Protein AF-A0AAD6A6L8-F1 (afdb_monomer_lite)

Secondary structure (DSSP, 8-state):
----------GGGTTPPP----------------TTTGGG---PPP-------SPP-------PPPPP--------SS-SS-TT--TT-HHHHHHHHHHHHT-HHHHHHHHHHHHHHHHHHHHHHHS-TTPPSSTT-----------------------SS--EEEEEEE-TTTT--EEEEEE---TT-TTS----------------------

Sequence (214 aa):
MEIVLGYSRLRSEFGRQPLLSDRPASLILDLPPDPSLAPCFLLKNPRDQGLQAARDMSEHQVNTERFESDSCGINHVEGGWPKDVNPQEMEQTIRFRKKVEKDESYVNSLLQLGGVMEHCIRQNNAVDLYQEYFEDEDEVEQNQDPHSAKTINVFRDPNEVKRSVSSLSWQPDGGQKLAAAYCCLTYQRTRDLDLEPQRTRSVPEGIVSPRLSG

Structure (mmCIF, N/CA/C/O backbone):
data_AF-A0AAD6A6L8-F1
#
_entry.id   AF-A0AAD6A6L8-F1
#
loop_
_atom_site.group_PDB
_atom_site.id
_atom_site.type_symbol
_atom_site.label_atom_id
_atom_site.label_alt_id
_atom_site.label_comp_id
_atom_site.label_asym_id
_atom_site.label_entity_id
_atom_site.label_seq_id
_atom_site.pdbx_PDB_ins_code
_atom_site.Cartn_x
_atom_site.Cartn_y
_atom_site.Cartn_z
_atom_site.occupancy
_atom_site.B_iso_or_equiv
_atom_site.auth_seq_id
_atom_site.auth_comp_id
_atom_site.auth_asym_id
_atom_site.auth_atom_id
_atom_site.pdbx_PDB_model_num
ATOM 1 N N . MET A 1 1 ? -89.102 2.894 25.519 1.00 42.53 1 MET A N 1
ATOM 2 C CA . MET A 1 1 ? -87.886 2.120 25.834 1.00 42.53 1 MET A CA 1
ATOM 3 C C . MET A 1 1 ? -87.253 1.743 24.512 1.00 42.53 1 MET A C 1
ATOM 5 O O . MET A 1 1 ? -87.882 1.013 23.757 1.00 42.53 1 MET A O 1
ATOM 9 N N . GLU A 1 2 ? -86.098 2.316 24.185 1.00 41.12 2 GLU A N 1
ATOM 10 C CA . GLU A 1 2 ? -85.365 1.959 22.966 1.00 41.12 2 GLU A CA 1
ATOM 11 C C . GLU A 1 2 ? -84.614 0.651 23.208 1.00 41.12 2 GLU A C 1
ATOM 13 O O . GLU A 1 2 ? -83.789 0.552 24.116 1.00 41.12 2 GLU A O 1
ATOM 18 N N . ILE A 1 3 ? -84.942 -0.380 22.430 1.00 51.81 3 ILE A N 1
ATOM 19 C CA . ILE A 1 3 ? -84.238 -1.660 22.481 1.00 51.81 3 ILE A CA 1
ATOM 20 C C . ILE A 1 3 ? -82.950 -1.486 21.677 1.00 51.81 3 ILE A C 1
ATOM 22 O O . ILE A 1 3 ? -82.951 -1.584 20.452 1.00 51.81 3 ILE A O 1
ATOM 26 N N . VAL A 1 4 ? -81.848 -1.200 22.367 1.00 48.56 4 VAL A N 1
ATOM 27 C CA . VAL A 1 4 ? -80.515 -1.165 21.758 1.00 48.56 4 VAL A CA 1
ATOM 28 C C . VAL A 1 4 ? -79.977 -2.594 21.710 1.00 48.56 4 VAL A C 1
ATOM 30 O O . VAL A 1 4 ? -79.504 -3.134 22.709 1.00 48.56 4 VAL A O 1
ATOM 33 N N . LEU A 1 5 ? -80.067 -3.230 20.542 1.00 56.00 5 LEU A N 1
ATOM 34 C CA . LEU A 1 5 ? -79.406 -4.508 20.275 1.00 56.00 5 LEU A CA 1
ATOM 35 C C . LEU A 1 5 ? -77.909 -4.256 20.060 1.00 56.00 5 LEU A C 1
ATOM 37 O O . LEU A 1 5 ? -77.469 -3.901 18.968 1.00 56.00 5 LEU A O 1
ATOM 41 N N . GLY A 1 6 ? -77.119 -4.425 21.119 1.00 57.28 6 GLY A N 1
ATOM 42 C CA . GLY A 1 6 ? -75.662 -4.401 21.038 1.00 57.28 6 GLY A CA 1
ATOM 43 C C . GLY A 1 6 ? -75.137 -5.676 20.382 1.00 57.28 6 GLY A C 1
ATOM 44 O O . GLY A 1 6 ? -75.158 -6.743 20.992 1.00 57.28 6 GLY A O 1
ATOM 45 N N . TYR A 1 7 ? -74.653 -5.575 19.145 1.00 67.75 7 TYR A N 1
ATOM 46 C CA . TYR A 1 7 ? -73.969 -6.678 18.477 1.00 67.75 7 TYR A CA 1
ATOM 47 C C . TYR A 1 7 ? -72.508 -6.740 18.937 1.00 67.75 7 TYR A C 1
ATOM 49 O O . TYR A 1 7 ? -71.694 -5.896 18.561 1.00 67.75 7 TYR A O 1
ATOM 57 N N . SER A 1 8 ? -72.167 -7.740 19.749 1.00 70.00 8 SER A N 1
ATOM 58 C CA . SER A 1 8 ? -70.788 -8.033 20.138 1.00 70.00 8 SER A CA 1
ATOM 59 C C . SER A 1 8 ? -70.307 -9.318 19.459 1.00 70.00 8 SER A C 1
ATOM 61 O O . SER A 1 8 ? -70.962 -10.358 19.492 1.00 70.00 8 SER A O 1
ATOM 63 N N . ARG A 1 9 ? -69.140 -9.244 18.813 1.00 73.06 9 ARG A N 1
ATOM 64 C CA . ARG A 1 9 ? -68.388 -10.402 18.308 1.00 73.06 9 ARG A CA 1
ATOM 65 C C . ARG A 1 9 ? -66.925 -10.277 18.703 1.00 73.06 9 ARG A C 1
ATOM 67 O O . ARG A 1 9 ? -66.409 -9.172 18.870 1.00 73.06 9 ARG A O 1
ATOM 74 N N . LEU A 1 10 ? -66.248 -11.414 18.834 1.00 79.38 10 LEU A N 1
ATOM 75 C CA . LEU A 1 10 ? -64.810 -11.458 19.091 1.00 79.38 10 LEU A CA 1
ATOM 76 C C . LEU A 1 10 ? -64.038 -10.873 17.901 1.00 79.38 10 LEU A C 1
ATOM 78 O O . LEU A 1 10 ? -64.348 -11.155 16.746 1.00 79.38 10 LEU A O 1
ATOM 82 N N . ARG A 1 11 ? -62.986 -10.088 18.175 1.00 73.88 11 ARG A N 1
ATOM 83 C CA . ARG A 1 11 ? -62.157 -9.441 17.137 1.00 73.88 11 ARG A CA 1
ATOM 84 C C . ARG A 1 11 ? -61.539 -10.442 16.149 1.00 73.88 11 ARG A C 1
ATOM 86 O O . ARG A 1 11 ? -61.331 -10.095 14.995 1.00 73.88 11 ARG A O 1
ATOM 93 N N . SER A 1 12 ? -61.309 -11.684 16.578 1.00 77.56 12 SER A N 1
ATOM 94 C CA . SER A 1 12 ? -60.821 -12.802 15.752 1.00 77.56 12 SER A CA 1
ATOM 95 C C . SER A 1 12 ? -61.855 -13.369 14.762 1.00 77.56 12 SER A C 1
ATOM 97 O O . SER A 1 12 ? -61.526 -14.212 13.924 1.00 77.56 12 SER A O 1
ATOM 99 N N . GLU A 1 13 ? -63.117 -12.953 14.864 1.00 72.06 13 GLU A N 1
ATOM 100 C CA . GLU A 1 13 ? -64.201 -13.348 13.959 1.00 72.06 13 GLU A CA 1
ATOM 101 C C . GLU A 1 13 ? -64.529 -12.268 12.924 1.00 72.06 13 GLU A C 1
ATOM 103 O O . GLU A 1 13 ? -65.223 -12.546 11.944 1.00 72.06 13 GLU A O 1
ATOM 108 N N . PHE A 1 14 ? -64.009 -11.052 13.107 1.00 71.75 14 PHE A N 1
ATOM 109 C CA . PHE A 1 14 ? -64.095 -9.990 12.111 1.00 71.75 14 PHE A CA 1
ATOM 110 C C . PHE A 1 14 ? -63.129 -10.263 10.951 1.00 71.75 14 PHE A C 1
ATOM 112 O O . PHE A 1 14 ? -61.996 -10.687 11.156 1.00 71.75 14 PHE A O 1
ATOM 119 N N . GLY A 1 15 ? -63.585 -10.027 9.718 1.00 70.62 15 GLY A N 1
ATOM 120 C CA . GLY A 1 15 ? -62.768 -10.199 8.511 1.00 70.62 15 GLY A CA 1
ATOM 121 C C . GLY A 1 15 ? -62.606 -11.643 8.023 1.00 70.62 15 GLY A C 1
ATOM 122 O O . GLY A 1 15 ? -61.858 -11.872 7.077 1.00 70.62 15 GLY A O 1
ATOM 123 N N . ARG A 1 16 ? -63.307 -12.625 8.616 1.00 74.06 16 ARG A N 1
ATOM 124 C CA . ARG A 1 16 ? -63.356 -13.986 8.057 1.00 74.06 16 ARG A CA 1
ATOM 125 C C . ARG A 1 16 ? -64.023 -13.959 6.682 1.00 74.06 16 ARG A C 1
ATOM 127 O O . ARG A 1 16 ? -65.076 -13.343 6.521 1.00 74.06 16 ARG A O 1
ATOM 134 N N . GLN A 1 17 ? -63.419 -14.642 5.711 1.00 74.75 17 GLN A N 1
ATOM 135 C CA . GLN A 1 17 ? -63.953 -14.735 4.355 1.00 74.75 17 GLN A CA 1
ATOM 136 C C . GLN A 1 17 ? -65.364 -15.353 4.399 1.00 74.75 17 GLN A C 1
ATOM 138 O O . GLN A 1 17 ? -65.516 -16.461 4.924 1.00 74.75 17 GLN A O 1
ATOM 143 N N . PRO A 1 18 ? -66.408 -14.668 3.893 1.00 69.19 18 PRO A N 1
ATOM 144 C CA . PRO A 1 18 ? -67.735 -15.256 3.827 1.00 69.19 18 PRO A CA 1
ATOM 145 C C . PRO A 1 18 ? -67.701 -16.421 2.835 1.00 69.19 18 PRO A C 1
ATOM 147 O O . PRO A 1 18 ? -67.370 -16.249 1.663 1.00 69.19 18 PRO A O 1
ATOM 150 N N . LEU A 1 19 ? -68.029 -17.622 3.310 1.00 69.25 19 LEU A N 1
ATOM 151 C CA . LEU A 1 19 ? -68.153 -18.816 2.473 1.00 69.25 19 LEU A CA 1
ATOM 152 C C . LEU A 1 19 ? -69.511 -18.792 1.768 1.00 69.25 19 LEU A C 1
ATOM 154 O O . LEU A 1 19 ? -70.445 -19.505 2.138 1.00 69.25 19 LEU A O 1
ATOM 158 N N . LEU A 1 20 ? -69.628 -17.917 0.772 1.00 72.38 20 LEU A N 1
ATOM 159 C CA . LEU A 1 20 ? -70.768 -17.897 -0.132 1.00 72.38 20 LEU A CA 1
ATOM 160 C C . LEU A 1 20 ? -70.600 -19.068 -1.104 1.00 72.38 20 LEU A C 1
ATOM 162 O O . LEU A 1 20 ? -69.624 -19.145 -1.842 1.00 72.38 20 LEU A O 1
ATOM 166 N N . SER A 1 21 ? -71.534 -20.008 -1.050 1.00 76.88 21 SER A N 1
ATOM 167 C CA . SER A 1 21 ? -71.650 -21.105 -2.011 1.00 76.88 21 SER A CA 1
ATOM 168 C C . SER A 1 21 ? -73.034 -21.012 -2.626 1.00 76.88 21 SER A C 1
ATOM 170 O O . SER A 1 21 ? -73.986 -20.697 -1.906 1.00 76.88 21 SER A O 1
ATOM 172 N N . ASP A 1 22 ? -73.149 -21.277 -3.925 1.00 75.44 22 ASP A N 1
ATOM 173 C CA . ASP A 1 22 ? -74.457 -21.402 -4.559 1.00 75.44 22 ASP A CA 1
ATOM 174 C C . ASP A 1 22 ? -75.183 -22.580 -3.916 1.00 75.44 22 ASP A C 1
ATOM 176 O O . ASP A 1 22 ? -74.804 -23.745 -4.064 1.00 75.44 22 ASP A O 1
ATOM 180 N N . ARG A 1 23 ? -76.206 -22.256 -3.129 1.00 72.12 23 ARG A N 1
ATOM 181 C CA . ARG A 1 23 ? -77.101 -23.228 -2.517 1.00 72.12 23 ARG A CA 1
ATOM 182 C C . ARG A 1 23 ? -78.468 -23.086 -3.173 1.00 72.12 23 ARG A C 1
ATOM 184 O O . ARG A 1 23 ? -78.910 -21.957 -3.390 1.00 72.12 23 ARG A O 1
ATOM 191 N N . PRO A 1 24 ? -79.149 -24.200 -3.482 1.00 80.06 24 PRO A N 1
ATOM 192 C CA . PRO A 1 24 ? -80.522 -24.134 -3.960 1.00 80.06 24 PRO A CA 1
ATOM 193 C C . PRO A 1 24 ? -81.385 -23.409 -2.922 1.00 80.06 24 PRO A C 1
ATOM 195 O O . PRO A 1 24 ? -81.119 -23.505 -1.721 1.00 80.06 24 PRO A O 1
ATOM 198 N N . ALA A 1 25 ? -82.399 -22.673 -3.385 1.00 80.06 25 ALA A N 1
ATOM 199 C CA . ALA A 1 25 ? -83.274 -21.895 -2.516 1.00 80.06 25 ALA A CA 1
ATOM 200 C C . ALA A 1 25 ? -83.850 -22.788 -1.406 1.00 80.06 25 ALA A C 1
ATOM 202 O O . ALA A 1 25 ? -84.638 -23.695 -1.672 1.00 80.06 25 ALA A O 1
ATOM 203 N N . SER A 1 26 ? -83.435 -22.548 -0.161 1.00 75.44 26 SER A N 1
ATOM 204 C CA . SER A 1 26 ? -83.987 -23.237 1.000 1.00 75.44 26 SER A CA 1
ATOM 205 C C . SER A 1 26 ? -85.069 -22.364 1.612 1.00 75.44 26 SER A C 1
ATOM 207 O O . SER A 1 26 ? -84.794 -21.223 1.988 1.00 75.44 26 SER A O 1
ATOM 209 N N . LEU A 1 27 ? -86.278 -22.899 1.751 1.00 79.38 27 LEU A N 1
ATOM 210 C CA . LEU A 1 27 ? -87.328 -22.263 2.536 1.00 79.38 27 LEU A CA 1
ATOM 211 C C . LEU A 1 27 ? -86.913 -22.324 4.011 1.00 79.38 27 LEU A C 1
ATOM 213 O O . LEU A 1 27 ? -87.051 -23.355 4.660 1.00 79.38 27 LEU A O 1
ATOM 217 N N . ILE A 1 28 ? -86.313 -21.242 4.511 1.00 81.69 28 ILE A N 1
ATOM 218 C CA . ILE A 1 28 ? -85.821 -21.171 5.897 1.00 81.69 28 ILE A CA 1
ATOM 219 C C . ILE A 1 28 ? -87.001 -21.117 6.871 1.00 81.69 28 ILE A C 1
ATOM 221 O O . ILE A 1 28 ? -86.911 -21.614 7.991 1.00 81.69 28 ILE A O 1
ATOM 225 N N . LEU A 1 29 ? -88.107 -20.514 6.441 1.00 79.38 29 LEU A N 1
ATOM 226 C CA . LEU A 1 29 ? -89.289 -20.339 7.256 1.00 79.38 29 LEU A CA 1
ATOM 227 C C . LEU A 1 29 ? -90.519 -20.238 6.356 1.00 79.38 29 LEU A C 1
ATOM 229 O O . LEU A 1 29 ? -90.544 -19.416 5.442 1.00 79.38 29 LEU A O 1
ATOM 233 N N . ASP A 1 30 ? -91.523 -21.054 6.651 1.00 77.31 30 ASP A N 1
ATOM 234 C CA . ASP A 1 30 ? -92.871 -20.907 6.116 1.00 77.31 30 ASP A CA 1
ATOM 235 C C . ASP A 1 30 ? -93.797 -20.560 7.279 1.00 77.31 30 ASP A C 1
ATOM 237 O O . ASP A 1 30 ? -93.927 -21.336 8.229 1.00 77.31 30 ASP A O 1
ATOM 241 N N . LEU A 1 31 ? -94.369 -19.359 7.251 1.00 82.00 31 LEU A N 1
ATOM 242 C CA . LEU A 1 31 ? -95.300 -18.896 8.274 1.00 82.00 31 LEU A CA 1
ATOM 243 C C . LEU A 1 31 ? -96.704 -18.907 7.679 1.00 82.00 31 LEU A C 1
ATOM 245 O O . LEU A 1 31 ? -97.057 -17.968 6.957 1.00 82.00 31 LEU A O 1
ATOM 249 N N . PRO A 1 32 ? -97.525 -19.928 7.980 1.00 82.44 32 PRO A N 1
ATOM 250 C CA . PRO A 1 32 ? -98.921 -19.883 7.596 1.00 82.44 32 PRO A CA 1
ATOM 251 C C . PRO A 1 32 ? -99.610 -18.718 8.326 1.00 82.44 32 PRO A C 1
ATOM 253 O O . PRO A 1 32 ? -99.269 -18.419 9.476 1.00 82.44 32 PRO A O 1
ATOM 256 N N . PRO A 1 33 ? -100.572 -18.040 7.680 1.00 80.75 33 PRO A N 1
ATOM 257 C CA . PRO A 1 33 ? -101.278 -16.931 8.301 1.00 80.75 33 PRO A CA 1
ATOM 258 C C . PRO A 1 33 ? -102.040 -17.420 9.534 1.00 80.75 33 PRO A C 1
ATOM 260 O O . PRO A 1 33 ? -102.789 -18.393 9.469 1.00 80.75 33 PRO A O 1
ATOM 263 N N . ASP A 1 34 ? -101.854 -16.728 10.656 1.00 82.81 34 ASP A N 1
ATOM 264 C CA . ASP A 1 34 ? -102.553 -17.037 11.898 1.00 82.81 34 ASP A CA 1
ATOM 265 C C . ASP A 1 34 ? -104.026 -16.590 11.794 1.00 82.81 34 ASP A C 1
ATOM 267 O O . ASP A 1 34 ? -104.299 -15.385 11.692 1.00 82.81 34 ASP A O 1
ATOM 271 N N . PRO A 1 35 ? -105.000 -17.522 11.826 1.00 81.31 35 PRO A N 1
ATOM 272 C CA . PRO A 1 35 ? -106.415 -17.189 11.692 1.00 81.31 35 PRO A CA 1
ATOM 273 C C . PRO A 1 35 ? -106.946 -16.346 12.860 1.00 81.31 35 PRO A C 1
ATOM 275 O O . PRO A 1 35 ? -107.975 -15.687 12.708 1.00 81.31 35 PRO A O 1
ATOM 278 N N . SER A 1 36 ? -106.251 -16.313 14.003 1.00 83.44 36 SER A N 1
ATOM 279 C CA . SER A 1 36 ? -106.631 -15.473 15.145 1.00 83.44 36 SER A CA 1
ATOM 280 C C . SER A 1 36 ? -106.390 -13.976 14.904 1.00 83.44 36 SER A C 1
ATOM 282 O O . SER A 1 36 ? -107.063 -13.141 15.508 1.00 83.44 36 SER A O 1
ATOM 284 N N . LEU A 1 37 ? -105.487 -13.624 13.980 1.00 79.06 37 LEU A N 1
ATOM 285 C CA . LEU A 1 37 ? -105.163 -12.238 13.624 1.00 79.06 37 LEU A CA 1
ATOM 286 C C . LEU A 1 37 ? -106.056 -11.678 12.509 1.00 79.06 37 LEU A C 1
ATOM 288 O O . LEU A 1 37 ? -106.139 -10.460 12.348 1.00 79.06 37 LEU A O 1
ATOM 292 N N . ALA A 1 38 ? -106.760 -12.542 11.773 1.00 78.81 38 ALA A N 1
ATOM 293 C CA . ALA A 1 38 ? -107.700 -12.145 10.727 1.00 78.81 38 ALA A CA 1
ATOM 294 C C . ALA A 1 38 ? -108.784 -11.144 11.196 1.00 78.81 38 ALA A C 1
ATOM 296 O O . ALA A 1 38 ? -108.978 -10.141 10.507 1.00 78.81 38 ALA A O 1
ATOM 297 N N . PRO A 1 39 ? -109.457 -11.313 12.356 1.00 78.00 39 PRO A N 1
ATOM 298 C CA . PRO A 1 39 ? -110.430 -10.326 12.842 1.00 78.00 39 PRO A CA 1
ATOM 299 C C . PRO A 1 39 ? -109.800 -8.994 13.284 1.00 78.00 39 PRO A C 1
ATOM 301 O O . PRO A 1 39 ? -110.500 -7.988 13.365 1.00 78.00 39 PRO A O 1
ATOM 304 N N . CYS A 1 40 ? -108.490 -8.962 13.546 1.00 76.69 40 CYS A N 1
ATOM 305 C CA . CYS A 1 40 ? -107.749 -7.749 13.904 1.00 76.69 40 CYS A CA 1
ATOM 306 C C . CYS A 1 40 ? -107.243 -6.972 12.676 1.00 76.69 40 CYS A C 1
ATOM 308 O O . CYS A 1 40 ? -106.610 -5.922 12.826 1.00 76.69 40 CYS A O 1
ATOM 310 N N . PHE A 1 41 ? -107.497 -7.468 11.461 1.00 78.69 41 PHE A N 1
ATOM 311 C CA . PHE A 1 41 ? -107.133 -6.772 10.238 1.00 78.69 41 PHE A CA 1
ATOM 312 C C . PHE A 1 41 ? -108.020 -5.537 10.040 1.00 78.69 41 PHE A C 1
ATOM 314 O O . PHE A 1 41 ? -109.206 -5.630 9.729 1.00 78.69 41 PHE A O 1
ATOM 321 N N . LEU A 1 42 ? -107.424 -4.356 10.192 1.00 75.62 42 LEU A N 1
ATOM 322 C CA . LEU A 1 42 ? -108.050 -3.084 9.850 1.00 75.62 42 LEU A CA 1
ATOM 323 C C . LEU A 1 42 ? -107.477 -2.592 8.525 1.00 75.62 42 LEU A C 1
ATOM 325 O O . LEU A 1 42 ? -106.292 -2.257 8.443 1.00 75.62 42 LEU A O 1
ATOM 329 N N . LEU A 1 43 ? -108.326 -2.511 7.499 1.00 74.69 43 LEU A N 1
ATOM 330 C CA . LEU A 1 43 ? -107.969 -1.906 6.220 1.00 74.69 43 LEU A CA 1
ATOM 331 C C . LEU A 1 43 ? -107.688 -0.414 6.443 1.00 74.69 43 LEU A C 1
ATOM 333 O O . LEU A 1 43 ? -108.603 0.403 6.566 1.00 74.69 43 LEU A O 1
ATOM 337 N N . LYS A 1 44 ? -106.407 -0.054 6.535 1.00 70.50 44 LYS A N 1
ATOM 338 C CA . LYS A 1 44 ? -105.989 1.345 6.609 1.00 70.50 44 LYS A CA 1
ATOM 339 C C . LYS A 1 44 ? -106.121 1.971 5.225 1.00 70.50 44 LYS A C 1
ATOM 341 O O . LYS A 1 44 ? -105.563 1.466 4.256 1.00 70.50 44 LYS A O 1
ATOM 346 N N . ASN A 1 45 ? -106.849 3.083 5.157 1.00 71.12 45 ASN A N 1
ATOM 347 C CA . ASN A 1 45 ? -106.932 3.914 3.960 1.00 71.12 45 ASN A CA 1
ATOM 348 C C . ASN A 1 45 ? -105.511 4.375 3.575 1.00 71.12 45 ASN A C 1
ATOM 350 O O . ASN A 1 45 ? -104.791 4.834 4.472 1.00 71.12 45 ASN A O 1
ATOM 354 N N . PRO A 1 46 ? -105.085 4.247 2.305 1.00 72.75 46 PRO A N 1
ATOM 355 C CA . PRO A 1 46 ? -103.735 4.609 1.893 1.00 72.75 46 PRO A CA 1
ATOM 356 C C . PRO A 1 46 ? -103.449 6.068 2.257 1.00 72.75 46 PRO A C 1
ATOM 358 O O . PRO A 1 46 ? -104.236 6.969 1.966 1.00 72.75 46 PRO A O 1
ATOM 361 N N . ARG A 1 47 ? -102.329 6.285 2.946 1.00 67.44 47 ARG A N 1
ATOM 362 C CA . ARG A 1 47 ? -101.754 7.608 3.179 1.00 67.44 47 ARG A CA 1
ATOM 363 C C . ARG A 1 47 ? -100.355 7.616 2.603 1.00 67.44 47 ARG A C 1
ATOM 365 O O . ARG A 1 47 ? -99.595 6.678 2.836 1.00 67.44 47 ARG A O 1
ATOM 372 N N . ASP A 1 48 ? -100.035 8.690 1.901 1.00 72.94 48 ASP A N 1
ATOM 373 C CA . ASP A 1 48 ? -98.697 8.919 1.381 1.00 72.94 48 ASP A CA 1
ATOM 374 C C . ASP A 1 48 ? -97.700 9.009 2.540 1.00 72.94 48 ASP A C 1
ATOM 376 O O . ASP A 1 48 ? -97.904 9.743 3.512 1.00 72.94 48 ASP A O 1
ATOM 380 N N . GLN A 1 49 ? -96.622 8.234 2.444 1.00 70.75 49 GLN A N 1
ATOM 381 C CA . GLN A 1 49 ? -95.536 8.216 3.414 1.00 70.75 49 GLN A CA 1
ATOM 382 C C . GLN A 1 49 ? -94.246 8.568 2.671 1.00 70.75 49 GLN A C 1
ATOM 384 O O . GLN A 1 49 ? -93.865 7.891 1.719 1.00 70.75 49 GLN A O 1
ATOM 389 N N . GLY A 1 50 ? -93.594 9.662 3.069 1.00 73.19 50 GLY A N 1
ATOM 390 C CA . GLY A 1 50 ? -92.334 10.081 2.461 1.00 73.19 50 GLY A CA 1
ATOM 391 C C . GLY A 1 50 ? -91.217 9.094 2.800 1.00 73.19 50 GLY A C 1
ATOM 392 O O . GLY A 1 50 ? -90.948 8.852 3.974 1.00 73.19 50 GLY A O 1
ATOM 393 N N . LEU A 1 51 ? -90.572 8.532 1.779 1.00 72.50 51 LEU A N 1
ATOM 394 C CA . LEU A 1 51 ? -89.394 7.674 1.909 1.00 72.50 51 LEU A CA 1
ATOM 395 C C . LEU A 1 51 ? -88.145 8.512 1.616 1.00 72.50 51 LEU A C 1
ATOM 397 O O . LEU A 1 51 ? -88.017 9.081 0.533 1.00 72.50 51 LEU A O 1
ATOM 401 N N . GLN A 1 52 ? -87.216 8.594 2.568 1.00 74.56 52 GLN A N 1
ATOM 402 C CA . GLN A 1 52 ? -85.916 9.216 2.325 1.00 74.56 52 GLN A CA 1
ATOM 403 C C . GLN A 1 52 ? -85.013 8.210 1.601 1.00 74.56 52 GLN A C 1
ATOM 405 O O . GLN A 1 52 ? -84.495 7.280 2.207 1.00 74.56 52 GLN A O 1
ATOM 410 N N . ALA A 1 53 ? -84.849 8.396 0.289 1.00 69.69 53 ALA A N 1
ATOM 411 C CA . ALA A 1 53 ? -84.000 7.571 -0.579 1.00 69.69 53 ALA A CA 1
ATOM 412 C C . ALA A 1 53 ? -82.634 8.230 -0.866 1.00 69.69 53 ALA A C 1
ATOM 414 O O . ALA A 1 53 ? -82.094 8.110 -1.965 1.00 69.69 53 ALA A O 1
ATOM 415 N N . ALA A 1 54 ? -82.088 8.971 0.101 1.00 77.44 54 ALA A N 1
ATOM 416 C CA . ALA A 1 54 ? -80.736 9.518 0.016 1.00 77.44 54 ALA A CA 1
ATOM 417 C C . ALA A 1 54 ? -79.749 8.589 0.738 1.00 77.44 54 ALA A C 1
ATOM 419 O O . ALA A 1 54 ? -80.109 7.945 1.720 1.00 77.44 54 ALA A O 1
ATOM 420 N N . ARG A 1 55 ? -78.505 8.512 0.252 1.00 73.56 55 ARG A N 1
ATOM 421 C CA . ARG A 1 55 ? -77.426 7.824 0.974 1.00 73.56 55 ARG A CA 1
ATOM 422 C C . ARG A 1 55 ? -77.023 8.652 2.188 1.00 73.56 55 ARG A C 1
ATOM 424 O O . ARG A 1 55 ? -76.732 9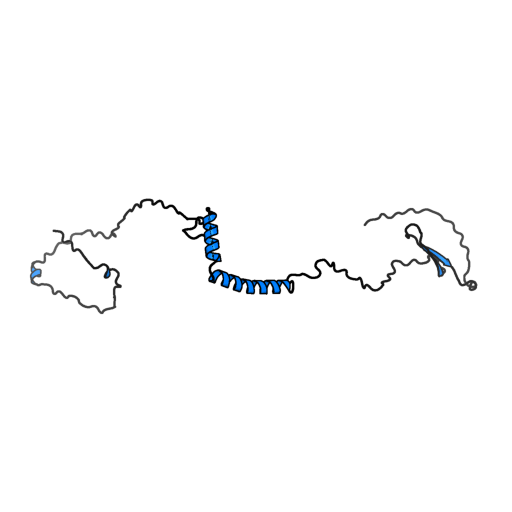.837 2.038 1.00 73.56 55 ARG A O 1
ATOM 431 N N . ASP A 1 56 ? -76.949 8.009 3.346 1.00 76.44 56 ASP A N 1
ATOM 432 C CA . ASP A 1 56 ? -76.401 8.627 4.547 1.00 76.44 56 ASP A CA 1
ATOM 433 C C . ASP A 1 56 ? -74.909 8.912 4.347 1.00 76.44 56 ASP A C 1
ATOM 435 O O . ASP A 1 56 ? -74.129 8.028 3.984 1.00 76.44 56 ASP A O 1
ATOM 439 N N . MET A 1 57 ? -74.521 10.166 4.563 1.00 78.25 57 MET A N 1
ATOM 440 C CA . MET A 1 57 ? -73.137 10.623 4.482 1.00 78.25 57 MET A CA 1
ATOM 441 C C . MET A 1 57 ? -72.652 10.996 5.880 1.00 78.25 57 MET A C 1
ATOM 443 O O . MET A 1 57 ? -73.387 11.596 6.662 1.00 78.25 57 MET A O 1
ATOM 447 N N . SER A 1 58 ? -71.400 10.662 6.182 1.00 76.69 58 SER A N 1
ATOM 448 C CA . SER A 1 58 ? -70.733 11.043 7.426 1.00 76.69 58 SER A CA 1
ATOM 449 C C . SER A 1 58 ? -69.371 11.645 7.099 1.00 76.69 58 SER A C 1
ATOM 451 O O . SER A 1 58 ? -68.594 11.054 6.351 1.00 76.69 58 SER A O 1
ATOM 453 N N . GLU A 1 59 ? -69.089 12.822 7.652 1.00 77.38 59 GLU A N 1
ATOM 454 C CA . GLU A 1 59 ? -67.784 13.484 7.594 1.00 77.38 59 GLU A CA 1
ATOM 455 C C . GLU A 1 59 ? -67.160 13.463 8.990 1.00 77.38 59 GLU A C 1
ATOM 457 O O . GLU A 1 59 ? -67.855 13.653 9.988 1.00 77.38 59 GLU A O 1
ATOM 462 N N . HIS A 1 60 ? -65.848 13.238 9.058 1.00 76.56 60 HIS A N 1
ATOM 463 C CA . HIS A 1 60 ? -65.073 13.365 10.287 1.00 76.56 60 HIS A CA 1
ATOM 464 C C . HIS A 1 60 ? -63.826 14.201 10.009 1.00 76.56 60 HIS A C 1
ATOM 466 O O . HIS A 1 60 ? -63.030 13.861 9.135 1.00 76.56 60 HIS A O 1
ATOM 472 N N . GLN A 1 61 ? -63.645 15.272 10.780 1.00 71.88 61 GLN A N 1
ATOM 473 C CA . GLN A 1 61 ? -62.429 16.079 10.752 1.00 71.88 61 GLN A CA 1
ATOM 474 C C . GLN A 1 61 ? -61.506 15.658 11.890 1.00 71.88 61 GLN A C 1
ATOM 476 O O . GLN A 1 61 ? -61.929 15.536 13.039 1.00 71.88 61 GLN A O 1
ATOM 481 N N . VAL A 1 62 ? -60.236 15.437 11.558 1.00 79.75 62 VAL A N 1
ATOM 482 C CA . VAL A 1 62 ? -59.188 15.066 12.512 1.00 79.75 62 VAL A CA 1
ATOM 483 C C . VAL A 1 62 ? -58.041 16.049 12.356 1.00 79.75 62 VAL A C 1
ATOM 485 O O . VAL A 1 62 ? -57.608 16.325 11.239 1.00 79.75 62 VAL A O 1
ATOM 488 N N . ASN A 1 63 ? -57.552 16.563 13.481 1.00 81.19 63 ASN A N 1
ATOM 489 C CA . ASN A 1 63 ? -56.405 17.456 13.530 1.00 81.19 63 ASN A CA 1
ATOM 490 C C . ASN A 1 63 ? -55.257 16.732 14.241 1.00 81.19 63 ASN A C 1
ATOM 492 O O . ASN A 1 63 ? -55.449 16.219 15.343 1.00 81.19 63 ASN A O 1
ATOM 496 N N . THR A 1 64 ? -54.090 16.647 13.609 1.00 82.94 64 THR A N 1
ATOM 497 C CA . THR A 1 64 ? -52.904 15.999 14.188 1.00 82.94 64 THR A CA 1
ATOM 498 C C . THR A 1 64 ? -51.921 17.043 14.685 1.00 82.94 64 THR A C 1
ATOM 500 O O . THR A 1 64 ? -51.607 17.994 13.969 1.00 82.94 64 THR A O 1
ATOM 503 N N . GLU A 1 65 ? -51.407 16.845 15.894 1.00 83.69 65 GLU A N 1
ATOM 504 C CA . GLU A 1 65 ? -50.375 17.703 16.468 1.00 83.69 65 GLU A CA 1
ATOM 505 C C . GLU A 1 65 ? -49.049 17.549 15.715 1.00 83.69 65 GLU A C 1
ATOM 507 O O . GLU A 1 65 ? -48.707 16.477 15.207 1.00 83.69 65 GLU A O 1
ATOM 512 N N . ARG A 1 66 ? -48.297 18.647 15.619 1.00 81.94 66 ARG A N 1
ATOM 513 C CA . ARG A 1 66 ? -47.007 18.670 14.932 1.00 81.94 66 ARG A CA 1
ATOM 514 C C . ARG A 1 66 ? -45.933 18.107 15.860 1.00 81.94 66 ARG A C 1
ATOM 516 O O . ARG A 1 66 ? -45.701 18.652 16.931 1.00 81.94 66 ARG A O 1
ATOM 523 N N . PHE A 1 67 ? -45.277 17.035 15.426 1.00 86.94 67 PHE A N 1
ATOM 524 C CA . PHE A 1 67 ? -44.154 16.423 16.131 1.00 86.94 67 PHE A CA 1
ATOM 525 C C . PHE A 1 67 ? -42.828 16.965 15.586 1.00 86.94 67 PHE A C 1
ATOM 527 O O . PHE A 1 67 ? -42.618 16.985 14.372 1.00 86.94 67 PHE A O 1
ATOM 534 N N . GLU A 1 68 ? -41.946 17.403 16.480 1.00 86.75 68 GLU A N 1
ATOM 535 C CA . GLU A 1 68 ? -40.581 17.811 16.150 1.00 86.75 68 GLU A CA 1
ATOM 536 C C . GLU A 1 68 ? -39.635 16.642 16.436 1.00 86.75 68 GLU A C 1
ATOM 538 O O . GLU A 1 68 ? -39.606 16.108 17.544 1.00 86.75 68 GLU A O 1
ATOM 543 N N . SER A 1 69 ? -38.887 16.216 15.419 1.00 87.75 69 SER A N 1
ATOM 544 C CA . SER A 1 69 ? -37.888 15.157 15.541 1.00 87.75 69 SER A CA 1
ATOM 545 C C . SER A 1 69 ? -36.539 15.662 15.064 1.00 87.75 69 SER A C 1
ATOM 547 O O . SER A 1 69 ? -36.410 16.045 13.899 1.00 87.75 69 SER A O 1
ATOM 549 N N . ASP A 1 70 ? -35.536 15.575 15.929 1.00 85.06 70 ASP A N 1
ATOM 550 C CA . ASP A 1 70 ? -34.156 15.871 15.571 1.00 85.06 70 ASP A CA 1
ATOM 551 C C . ASP A 1 70 ? -33.405 14.588 15.213 1.00 85.06 70 ASP A C 1
ATOM 553 O O . ASP A 1 70 ? -33.426 13.588 15.935 1.00 85.06 70 ASP A O 1
ATOM 557 N N . SER A 1 71 ? -32.726 14.618 14.067 1.00 82.06 71 SER A N 1
ATOM 558 C CA . SER A 1 71 ? -31.882 13.521 13.603 1.00 82.06 71 SER A CA 1
ATOM 559 C C . SER A 1 71 ? -30.476 13.669 14.181 1.00 82.06 71 SER A C 1
ATOM 561 O O . SER A 1 71 ? -29.627 14.350 13.606 1.00 82.06 71 SER A O 1
ATOM 563 N N . CYS A 1 72 ? -30.211 13.001 15.301 1.00 83.31 72 CYS A N 1
ATOM 564 C CA . CYS A 1 72 ? -28.882 12.951 15.907 1.00 83.31 72 CYS A CA 1
ATOM 565 C C . CYS A 1 72 ? -28.074 11.764 15.358 1.00 83.31 72 CYS A C 1
ATOM 567 O O . CYS A 1 72 ? -28.453 10.609 15.539 1.00 83.31 72 CYS A O 1
ATOM 569 N N . GLY A 1 73 ? -26.933 12.047 14.726 1.00 78.69 73 GLY A N 1
ATOM 570 C CA . GLY A 1 73 ? -25.917 11.052 14.376 1.00 78.69 73 GLY A CA 1
ATOM 571 C C . GLY A 1 73 ? -24.674 11.214 15.252 1.00 78.69 73 GLY A C 1
ATOM 572 O O . GLY A 1 73 ? -24.256 12.336 15.527 1.00 78.69 73 GLY A O 1
ATOM 573 N N . ILE A 1 74 ? -24.070 10.106 15.685 1.00 78.12 74 ILE A N 1
ATOM 574 C CA . ILE A 1 74 ? -22.777 10.110 16.385 1.00 78.12 74 ILE A CA 1
ATOM 575 C C . ILE A 1 74 ? -21.690 9.820 15.351 1.00 78.12 74 ILE A C 1
ATOM 577 O O . ILE A 1 74 ? -21.672 8.745 14.754 1.00 78.12 74 ILE A O 1
ATOM 581 N N . ASN A 1 75 ? -20.783 10.775 15.138 1.00 72.69 75 ASN A N 1
ATOM 582 C CA . ASN A 1 75 ? -19.611 10.572 14.294 1.00 72.69 75 ASN A CA 1
ATOM 583 C C . ASN A 1 75 ? -18.430 10.117 15.163 1.00 72.69 75 ASN A C 1
ATOM 585 O O . ASN A 1 75 ? -17.882 10.902 15.937 1.00 72.69 75 ASN A O 1
ATOM 589 N N . HIS A 1 76 ? -18.040 8.848 15.051 1.00 67.00 76 HIS A N 1
ATOM 590 C CA . HIS A 1 76 ? -16.827 8.337 15.687 1.00 67.00 76 HIS A CA 1
ATOM 591 C C . HIS A 1 76 ? -15.604 8.753 14.856 1.00 67.00 76 HIS A C 1
ATOM 593 O O . HIS A 1 76 ? -15.149 8.005 13.997 1.00 67.00 76 HIS A O 1
ATOM 599 N N . VAL A 1 77 ? -15.081 9.957 15.103 1.00 69.06 77 VAL A N 1
ATOM 600 C CA . VAL A 1 77 ? -13.850 10.461 14.453 1.00 69.06 77 VAL A CA 1
ATOM 601 C C . VAL A 1 77 ? -12.595 9.793 15.039 1.00 69.06 77 VAL A C 1
ATOM 603 O O . VAL A 1 77 ? -11.573 9.668 14.371 1.00 69.06 77 VAL A O 1
ATOM 606 N N . GLU A 1 78 ? -12.688 9.303 16.276 1.00 65.69 78 GLU A N 1
ATOM 607 C CA . GLU A 1 78 ? -11.589 8.713 17.040 1.00 65.69 78 GLU A CA 1
ATOM 608 C C . GLU A 1 78 ? -11.913 7.233 17.303 1.00 65.69 78 GLU A C 1
ATOM 610 O O . GLU A 1 78 ? -12.616 6.893 18.254 1.00 65.69 78 GLU A O 1
ATOM 615 N N . GLY A 1 79 ? -11.494 6.338 16.405 1.00 69.69 79 GLY A N 1
ATOM 616 C CA . GLY A 1 79 ? -11.923 4.936 16.416 1.00 69.69 79 GLY A CA 1
ATOM 617 C C . GLY A 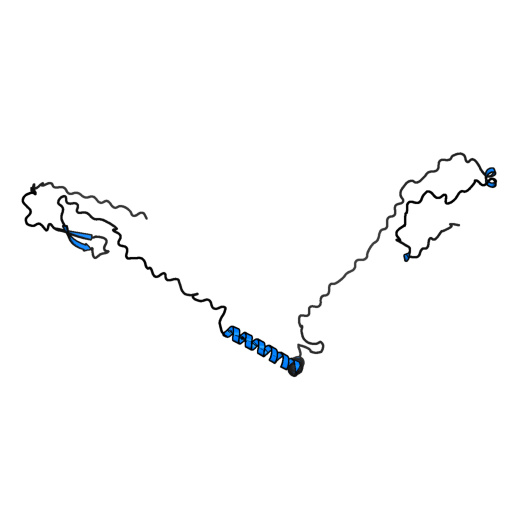1 79 ? -10.768 3.943 16.491 1.00 69.69 79 GLY A C 1
ATOM 618 O O . GLY A 1 79 ? -9.824 4.024 15.713 1.00 69.69 79 GLY A O 1
ATOM 619 N N . GLY A 1 80 ? -10.872 2.979 17.410 1.00 76.38 80 GLY A N 1
ATOM 620 C CA . GLY A 1 80 ? -10.026 1.778 17.460 1.00 76.38 80 GLY A CA 1
ATOM 621 C C . GLY A 1 80 ? -9.582 1.369 18.865 1.00 76.38 80 GLY A C 1
ATOM 622 O O . GLY A 1 80 ? -9.213 0.217 19.084 1.00 76.38 80 GLY A O 1
ATOM 623 N N . TRP A 1 81 ? -9.644 2.286 19.830 1.00 85.94 81 TRP A N 1
ATOM 624 C CA . TRP A 1 81 ? -9.272 1.992 21.211 1.00 85.94 81 TRP A CA 1
ATOM 625 C C . TRP A 1 81 ? -10.435 1.347 21.978 1.00 85.94 81 TRP A C 1
ATOM 627 O O . TRP A 1 81 ? -11.591 1.738 21.789 1.00 85.94 81 TRP A O 1
ATOM 637 N N . PRO A 1 82 ? -10.166 0.354 22.844 1.00 85.81 82 PRO A N 1
ATOM 638 C CA . PRO A 1 82 ? -11.178 -0.198 23.738 1.00 85.81 82 PRO A CA 1
ATOM 639 C C . PRO A 1 82 ? -11.761 0.865 24.675 1.00 85.81 82 PRO A C 1
ATOM 641 O O . PRO A 1 82 ? -11.096 1.844 24.996 1.00 85.81 82 PRO A O 1
ATOM 644 N N . LYS A 1 83 ? -12.976 0.619 25.181 1.00 82.62 83 LYS A N 1
ATOM 645 C CA . LYS A 1 83 ? -13.726 1.549 26.050 1.00 82.62 83 LYS A CA 1
ATOM 646 C C . LYS A 1 83 ? -12.946 2.029 27.283 1.00 82.62 83 LYS A C 1
ATOM 648 O O . LYS A 1 83 ? -13.202 3.126 27.760 1.00 82.62 83 LYS A O 1
ATOM 653 N N . ASP A 1 84 ? -12.004 1.220 27.767 1.00 84.12 84 ASP A N 1
ATOM 654 C CA . ASP A 1 84 ? -11.231 1.483 28.986 1.00 84.12 84 ASP A CA 1
ATOM 655 C C . ASP A 1 84 ? -9.889 2.195 28.726 1.00 84.12 84 ASP A C 1
ATOM 657 O O . ASP A 1 84 ? -9.117 2.401 29.661 1.00 84.12 84 ASP A O 1
ATOM 661 N N . VAL A 1 85 ? -9.564 2.519 27.468 1.00 87.31 85 VAL A N 1
ATOM 662 C CA . VAL A 1 85 ? -8.288 3.145 27.092 1.00 87.31 85 VAL A CA 1
ATOM 663 C C . VAL A 1 85 ? -8.552 4.528 26.523 1.00 87.31 85 VAL A C 1
ATOM 665 O O . VAL A 1 85 ? -9.138 4.661 25.450 1.00 87.31 85 VAL A O 1
ATOM 668 N N . ASN A 1 86 ? -8.072 5.557 27.217 1.00 85.81 86 ASN A N 1
ATOM 669 C CA . ASN A 1 86 ? -8.127 6.928 26.734 1.00 85.81 86 ASN A CA 1
ATOM 670 C C . ASN A 1 86 ? -6.997 7.183 25.711 1.00 85.81 86 ASN A C 1
ATOM 672 O O . ASN A 1 86 ? -5.823 7.135 26.089 1.00 85.81 86 ASN A O 1
ATOM 676 N N . PRO A 1 87 ? -7.304 7.497 24.436 1.00 84.12 87 PRO A N 1
ATOM 677 C CA . PRO A 1 87 ? -6.292 7.759 23.408 1.00 84.12 87 PRO A CA 1
ATOM 678 C C . PRO A 1 87 ? -5.451 9.011 23.679 1.00 84.12 87 PRO A C 1
ATOM 680 O O . PRO A 1 87 ? -4.301 9.080 23.249 1.00 84.12 87 PRO A O 1
ATOM 683 N N . GLN A 1 88 ? -6.016 9.989 24.395 1.00 85.12 88 GLN A N 1
ATOM 684 C CA . GLN A 1 88 ? -5.336 11.238 24.757 1.00 85.12 88 GLN A CA 1
ATOM 685 C C . GLN A 1 88 ? -4.271 11.012 25.841 1.00 85.12 88 GLN A C 1
ATOM 687 O O . GLN A 1 88 ? -3.375 11.833 26.029 1.00 85.12 88 GLN A O 1
ATOM 692 N N . GLU A 1 89 ? -4.341 9.882 26.549 1.00 89.88 89 GLU A N 1
ATOM 693 C CA . GLU A 1 89 ? -3.405 9.530 27.607 1.00 89.88 89 GLU A CA 1
ATOM 694 C C . GLU A 1 89 ? -2.333 8.566 27.083 1.00 89.88 89 GLU A C 1
ATOM 696 O O . GLU A 1 89 ? -2.544 7.363 26.887 1.00 89.88 89 GLU A O 1
ATOM 701 N N . MET A 1 90 ? -1.131 9.100 26.861 1.00 87.50 90 MET A N 1
ATOM 702 C CA . MET A 1 90 ? -0.029 8.349 26.255 1.00 87.50 90 MET A CA 1
ATOM 703 C C . MET A 1 90 ? 0.381 7.114 27.079 1.00 87.50 90 MET A C 1
ATOM 705 O O . MET A 1 90 ? 0.717 6.075 26.511 1.00 87.50 90 MET A O 1
ATOM 709 N N . GLU A 1 91 ? 0.318 7.174 28.410 1.00 92.19 91 GLU A N 1
ATOM 710 C CA . GLU A 1 91 ? 0.663 6.028 29.261 1.00 92.19 91 GLU A CA 1
ATOM 711 C C . GLU A 1 91 ? -0.296 4.848 29.070 1.00 92.19 91 GLU A C 1
ATOM 713 O O . GLU A 1 91 ? 0.146 3.697 28.985 1.00 92.19 91 GLU A O 1
ATOM 718 N N . GLN A 1 92 ? -1.597 5.121 28.936 1.00 90.44 92 GLN A N 1
ATOM 719 C CA . GLN A 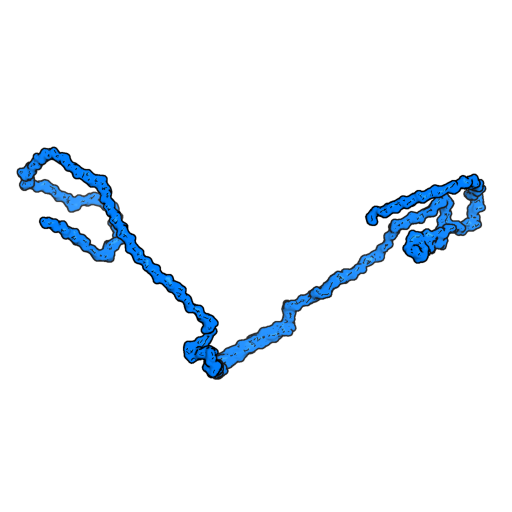1 92 ? -2.608 4.084 28.728 1.00 90.44 92 GLN A CA 1
ATOM 720 C C . GLN A 1 92 ? -2.447 3.418 27.362 1.00 90.44 92 GLN A C 1
ATOM 722 O O . GLN A 1 92 ? -2.469 2.186 27.274 1.00 90.44 92 GLN A O 1
ATOM 727 N N . THR A 1 93 ? -2.194 4.202 26.311 1.00 91.19 93 THR A N 1
ATOM 728 C CA . THR A 1 93 ? -1.956 3.660 24.962 1.00 91.19 93 THR A CA 1
ATOM 729 C C . THR A 1 93 ? -0.675 2.824 24.897 1.00 91.19 93 THR A C 1
ATOM 731 O O . THR A 1 93 ? -0.688 1.726 24.335 1.00 91.19 93 THR A O 1
ATOM 734 N N . ILE A 1 94 ? 0.419 3.267 25.531 1.00 92.75 94 ILE A N 1
ATOM 735 C CA . ILE A 1 94 ? 1.675 2.500 25.609 1.00 92.75 94 ILE A CA 1
ATOM 736 C C . ILE A 1 94 ? 1.473 1.203 26.399 1.00 92.75 94 ILE A C 1
ATOM 738 O O . ILE A 1 94 ? 1.943 0.144 25.976 1.00 92.75 94 ILE A O 1
ATOM 742 N N . ARG A 1 95 ? 0.776 1.257 27.540 1.00 92.94 95 ARG A N 1
ATOM 743 C CA . ARG A 1 95 ? 0.495 0.069 28.357 1.00 92.94 95 ARG A CA 1
ATOM 744 C C . ARG A 1 95 ? -0.348 -0.944 27.590 1.00 92.94 95 ARG A C 1
ATOM 746 O O . ARG A 1 95 ? -0.059 -2.139 27.657 1.00 92.94 95 ARG A O 1
ATOM 753 N N . PHE A 1 96 ? -1.352 -0.472 26.854 1.00 92.31 96 PHE A N 1
ATOM 754 C CA . PHE A 1 96 ? -2.186 -1.317 26.010 1.00 92.31 96 PHE A CA 1
ATOM 755 C C . PHE A 1 96 ? -1.375 -1.981 24.891 1.00 92.31 96 PHE A C 1
ATOM 757 O O . PHE A 1 96 ? -1.410 -3.204 24.780 1.00 92.31 96 PHE A O 1
ATOM 764 N N . ARG A 1 97 ? -0.573 -1.219 24.130 1.00 92.06 97 ARG A N 1
ATOM 765 C CA . ARG A 1 97 ? 0.298 -1.778 23.075 1.00 92.06 97 ARG A CA 1
ATOM 766 C C . ARG A 1 97 ? 1.241 -2.841 23.627 1.00 92.06 97 ARG A C 1
ATOM 768 O O . ARG A 1 97 ? 1.241 -3.961 23.137 1.00 92.06 97 ARG A O 1
ATOM 775 N N . LYS A 1 98 ? 1.936 -2.549 24.731 1.00 94.69 98 LYS A N 1
ATOM 776 C CA . LYS A 1 98 ? 2.831 -3.513 25.395 1.00 94.69 98 LYS A CA 1
ATOM 777 C C . LYS A 1 98 ? 2.114 -4.769 25.889 1.00 94.69 98 LYS A C 1
ATOM 779 O O . LYS A 1 98 ? 2.743 -5.815 26.003 1.00 94.69 98 LYS A O 1
ATOM 784 N N . LYS A 1 99 ? 0.834 -4.669 26.261 1.00 93.81 99 LYS A N 1
ATOM 785 C CA . LYS A 1 99 ? 0.030 -5.832 26.653 1.00 93.81 99 LYS A CA 1
ATOM 786 C C . LYS A 1 99 ? -0.258 -6.720 25.441 1.00 93.81 99 LYS A C 1
ATOM 788 O O . LYS A 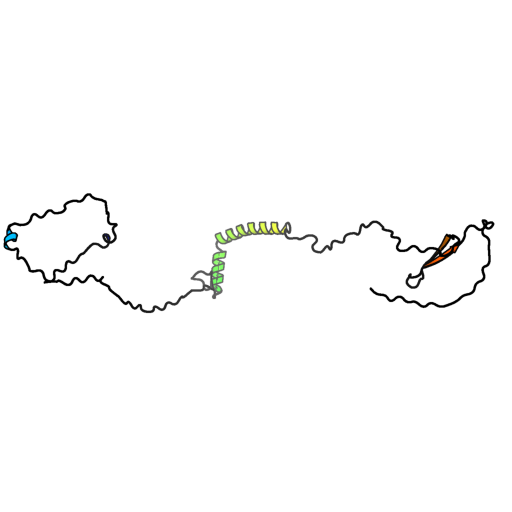1 99 ? -0.104 -7.927 25.559 1.00 93.81 99 LYS A O 1
ATOM 793 N N . VAL A 1 100 ? -0.640 -6.124 24.311 1.00 92.44 100 VAL A N 1
ATOM 794 C CA . VAL A 1 100 ? -0.930 -6.844 23.058 1.00 92.44 100 VAL A CA 1
ATOM 795 C C . VAL A 1 100 ? 0.340 -7.448 22.457 1.00 92.44 100 VAL A C 1
ATOM 797 O O . VAL A 1 100 ? 0.345 -8.612 22.083 1.00 92.44 100 VAL A O 1
ATOM 800 N N . GLU A 1 101 ? 1.445 -6.703 22.440 1.00 93.44 101 GLU A N 1
ATOM 801 C CA . GLU A 1 101 ? 2.727 -7.153 21.877 1.00 93.44 101 GLU A CA 1
ATOM 802 C C . GLU A 1 101 ? 3.348 -8.343 22.620 1.00 93.44 101 GLU A C 1
ATOM 804 O O . GLU A 1 101 ? 4.185 -9.048 22.063 1.00 93.44 101 GLU A O 1
ATOM 809 N N . LYS A 1 102 ? 2.958 -8.570 23.879 1.00 94.56 102 LYS A N 1
ATOM 810 C CA . LYS A 1 102 ? 3.408 -9.719 24.677 1.00 94.56 102 LYS A CA 1
ATOM 811 C C . LYS A 1 102 ? 2.580 -10.983 24.457 1.00 94.56 102 LYS A C 1
ATOM 813 O O . LYS A 1 102 ? 2.959 -12.028 24.977 1.00 94.56 102 LYS A O 1
ATOM 818 N N . ASP A 1 103 ? 1.448 -10.885 23.770 1.00 95.94 103 ASP A N 1
ATOM 819 C CA . ASP A 1 103 ? 0.587 -12.031 23.507 1.00 95.94 103 ASP A CA 1
ATOM 820 C C . ASP A 1 103 ? 1.280 -12.980 22.516 1.00 95.94 103 ASP A C 1
ATOM 822 O O . ASP A 1 103 ? 1.736 -12.567 21.448 1.00 95.94 103 ASP A O 1
ATOM 826 N N . GLU A 1 104 ? 1.368 -14.264 22.857 1.00 94.56 104 GLU A N 1
ATOM 827 C CA . GLU A 1 104 ? 2.002 -15.269 21.998 1.00 94.56 104 GLU A CA 1
ATOM 828 C C . GLU A 1 104 ? 1.281 -15.394 20.652 1.00 94.56 104 GLU A C 1
ATOM 830 O O . GLU A 1 104 ? 1.919 -15.583 19.615 1.00 94.56 104 GLU A O 1
ATOM 835 N N . SER A 1 105 ? -0.047 -15.238 20.645 1.00 94.75 105 SER A N 1
ATOM 836 C CA . SER A 1 105 ? -0.843 -15.280 19.415 1.00 94.75 105 SER A CA 1
ATOM 837 C C . SER A 1 105 ? -0.491 -14.132 18.464 1.00 94.75 105 SER A C 1
ATOM 839 O O . SER A 1 105 ? -0.397 -14.342 17.251 1.00 94.75 105 SER A O 1
ATOM 841 N N . TYR A 1 106 ? -0.219 -12.943 19.012 1.00 95.00 106 TYR A N 1
ATOM 842 C CA . TYR A 1 106 ? 0.237 -11.778 18.258 1.00 95.00 106 TYR A CA 1
ATOM 843 C C . TYR A 1 106 ? 1.611 -12.036 17.634 1.00 95.00 106 TYR A C 1
ATOM 845 O O . TYR A 1 106 ? 1.774 -11.875 16.423 1.00 95.00 106 TYR A O 1
ATOM 853 N N . VAL A 1 107 ? 2.576 -12.503 18.433 1.00 94.50 107 VAL A N 1
ATOM 854 C CA . VAL A 1 107 ? 3.942 -12.779 17.957 1.00 94.50 107 VAL A CA 1
ATOM 855 C C . VAL A 1 107 ? 3.944 -13.865 16.878 1.00 94.50 107 VAL A C 1
ATOM 857 O O . VAL A 1 107 ? 4.550 -13.680 15.822 1.00 94.50 107 VAL A O 1
ATOM 860 N N . ASN A 1 108 ? 3.224 -14.966 17.099 1.00 96.00 108 ASN A N 1
ATOM 861 C CA . ASN A 1 108 ? 3.138 -16.067 16.138 1.00 96.00 108 ASN A CA 1
ATOM 862 C C . ASN A 1 108 ? 2.509 -15.621 14.811 1.00 96.00 108 ASN A C 1
ATOM 864 O O . ASN A 1 108 ? 3.032 -15.941 13.743 1.00 96.00 108 ASN A O 1
ATOM 868 N N . SER A 1 109 ? 1.430 -14.834 14.872 1.00 96.31 109 SER A N 1
ATOM 869 C CA . SER A 1 109 ? 0.770 -14.297 13.674 1.00 96.31 109 SER A CA 1
ATOM 870 C C . SER A 1 109 ? 1.686 -13.347 12.901 1.00 96.31 109 SER A C 1
ATOM 872 O O . SER A 1 109 ? 1.743 -13.402 11.673 1.00 96.31 109 SER A O 1
ATOM 874 N N . LEU A 1 110 ? 2.435 -12.500 13.614 1.00 96.31 110 LEU A N 1
ATOM 875 C CA . LEU A 1 110 ? 3.362 -11.543 13.013 1.00 96.31 110 LEU A CA 1
ATOM 876 C C . LEU A 1 110 ? 4.518 -12.255 12.303 1.00 96.31 110 LEU A C 1
ATOM 878 O O . LEU A 1 110 ? 4.851 -11.893 11.178 1.00 96.31 110 LEU A O 1
ATOM 882 N N . LEU A 1 111 ? 5.088 -13.300 12.911 1.00 95.75 111 LEU A N 1
ATOM 883 C CA . LEU A 1 111 ? 6.132 -14.113 12.280 1.00 95.75 111 LEU A CA 1
ATOM 884 C C . LEU A 1 111 ? 5.614 -14.862 11.046 1.00 95.75 111 LEU A C 1
ATOM 886 O O . LEU A 1 111 ? 6.280 -14.872 10.010 1.00 95.75 111 LEU A O 1
ATOM 890 N N . GLN A 1 112 ? 4.417 -15.453 11.128 1.00 96.81 112 GLN A N 1
ATOM 891 C CA . GLN A 1 112 ? 3.805 -16.150 9.996 1.00 96.81 112 GLN A CA 1
ATOM 892 C C . GLN A 1 112 ? 3.562 -15.196 8.819 1.00 96.81 112 GLN A C 1
ATOM 894 O O . GLN A 1 112 ? 3.945 -15.499 7.687 1.00 96.81 112 GLN A O 1
ATOM 899 N N . LEU A 1 113 ? 2.951 -14.036 9.079 1.00 97.62 113 LEU A N 1
ATOM 900 C CA . LEU A 1 113 ? 2.681 -13.042 8.043 1.00 97.62 113 LEU A CA 1
ATOM 901 C C . LEU A 1 113 ? 3.978 -12.427 7.503 1.00 97.62 113 LEU A C 1
ATOM 903 O O . LEU A 1 113 ? 4.095 -12.207 6.300 1.00 97.62 113 LEU A O 1
ATOM 907 N N . GLY A 1 114 ? 4.968 -12.219 8.374 1.00 97.31 114 GLY A N 1
ATOM 908 C CA . GLY A 1 114 ? 6.301 -11.751 8.008 1.00 97.31 114 GLY A CA 1
ATOM 909 C C . GLY A 1 114 ? 6.994 -12.679 7.012 1.00 97.31 114 GLY A C 1
ATOM 910 O O . GLY A 1 114 ? 7.524 -12.198 6.016 1.00 97.31 114 GLY A O 1
ATOM 911 N N . GLY A 1 115 ? 6.915 -14.000 7.206 1.00 96.94 115 GLY A N 1
ATOM 912 C CA . GLY A 1 115 ? 7.476 -14.969 6.258 1.00 96.94 115 GLY A CA 1
ATOM 913 C C . GLY A 1 115 ? 6.816 -14.917 4.873 1.00 96.94 115 GLY A C 1
ATOM 914 O O . GLY A 1 115 ? 7.506 -14.979 3.853 1.00 96.94 115 GLY A O 1
ATOM 915 N N . VAL A 1 116 ? 5.490 -14.744 4.822 1.00 97.31 116 VAL A N 1
ATOM 916 C CA . VAL A 1 116 ? 4.754 -14.560 3.556 1.00 97.31 116 VAL A CA 1
ATOM 917 C C . VAL A 1 116 ? 5.152 -13.241 2.889 1.00 97.31 116 VAL A C 1
ATOM 919 O O . VAL A 1 116 ? 5.459 -13.218 1.700 1.00 97.31 116 VAL A O 1
ATOM 922 N N . MET A 1 117 ? 5.208 -12.151 3.657 1.00 97.81 117 MET A N 1
ATOM 923 C CA . MET A 1 117 ? 5.610 -10.833 3.166 1.00 97.81 117 MET A CA 1
ATOM 924 C C . MET A 1 117 ? 7.040 -10.844 2.612 1.00 97.81 117 MET A C 1
ATOM 926 O O . MET A 1 117 ? 7.280 -10.309 1.532 1.00 97.81 117 MET A O 1
ATOM 930 N N . GLU A 1 118 ? 7.984 -11.489 3.300 1.00 97.44 118 GLU A N 1
ATOM 931 C CA . GLU A 1 118 ? 9.374 -11.620 2.848 1.00 97.44 118 GLU A CA 1
ATOM 932 C C . GLU A 1 118 ? 9.473 -12.393 1.526 1.00 97.44 118 GLU A C 1
ATOM 934 O O . GLU A 1 118 ? 10.275 -12.051 0.654 1.00 97.44 118 GLU A O 1
ATOM 939 N N . HIS A 1 119 ? 8.657 -13.435 1.347 1.00 97.06 119 HIS A N 1
ATOM 940 C CA . HIS A 1 119 ? 8.577 -14.146 0.074 1.00 97.06 119 HIS A CA 1
ATOM 941 C C . HIS A 1 119 ? 8.108 -13.222 -1.058 1.00 97.06 119 HIS A C 1
ATOM 943 O O . HIS A 1 119 ? 8.795 -13.131 -2.076 1.00 97.06 119 HIS A O 1
ATOM 949 N N . CYS A 1 120 ? 7.017 -12.477 -0.853 1.00 96.50 120 CYS A N 1
ATOM 950 C CA . CYS A 1 120 ? 6.498 -11.532 -1.846 1.00 96.50 120 CYS A CA 1
ATOM 951 C C . CYS A 1 120 ? 7.509 -10.425 -2.183 1.00 96.50 120 CYS A C 1
ATOM 953 O O . CYS A 1 120 ? 7.695 -10.090 -3.349 1.00 96.50 120 CYS A O 1
ATOM 955 N N . ILE A 1 121 ? 8.212 -9.885 -1.181 1.00 97.12 121 ILE A N 1
ATOM 956 C CA . ILE A 1 121 ? 9.244 -8.858 -1.396 1.00 97.12 121 ILE A CA 1
ATOM 957 C C . ILE A 1 121 ? 10.389 -9.411 -2.245 1.00 97.12 121 ILE A C 1
ATOM 959 O O . ILE A 1 121 ? 10.826 -8.762 -3.193 1.00 97.12 121 ILE A O 1
ATOM 963 N N . ARG A 1 122 ? 10.868 -10.623 -1.939 1.00 97.00 122 ARG A N 1
ATOM 964 C CA . ARG A 1 122 ? 11.926 -11.260 -2.734 1.00 97.00 122 ARG A CA 1
ATOM 965 C C . ARG A 1 122 ? 11.485 -11.528 -4.168 1.00 97.00 122 ARG A C 1
ATOM 967 O O . ARG A 1 122 ? 12.301 -11.363 -5.065 1.00 97.00 122 ARG A O 1
ATOM 974 N N . GLN A 1 123 ? 10.226 -11.909 -4.384 1.00 96.12 123 GLN A N 1
ATOM 975 C CA . GLN A 1 123 ? 9.677 -12.092 -5.729 1.00 96.12 123 GLN A CA 1
ATOM 976 C C . GLN A 1 123 ? 9.625 -10.777 -6.509 1.00 96.12 123 GLN A C 1
ATOM 978 O O . GLN A 1 123 ? 10.115 -10.737 -7.633 1.00 96.12 123 GLN A O 1
ATOM 983 N N . ASN A 1 124 ? 9.117 -9.702 -5.902 1.00 96.00 124 ASN A N 1
ATOM 984 C CA . ASN A 1 124 ? 9.047 -8.387 -6.548 1.00 96.00 124 ASN A CA 1
ATOM 985 C C . ASN A 1 124 ? 10.436 -7.832 -6.897 1.00 96.00 124 ASN A C 1
ATOM 987 O O . ASN A 1 124 ? 10.592 -7.163 -7.908 1.00 96.00 124 ASN A O 1
ATOM 991 N N . ASN A 1 125 ? 11.450 -8.136 -6.084 1.00 95.62 125 ASN A N 1
ATOM 992 C CA . ASN A 1 125 ? 12.827 -7.714 -6.343 1.00 95.62 125 ASN A CA 1
ATOM 993 C C . ASN A 1 125 ? 13.585 -8.633 -7.318 1.00 95.62 125 ASN A C 1
ATOM 995 O O . ASN A 1 125 ? 14.694 -8.290 -7.721 1.00 95.62 125 ASN A O 1
ATOM 999 N N . ALA A 1 126 ? 13.057 -9.817 -7.651 1.00 97.06 126 ALA A N 1
ATOM 1000 C CA . ALA A 1 126 ? 13.756 -10.771 -8.514 1.00 97.06 126 ALA A CA 1
ATOM 1001 C C . ALA A 1 126 ? 13.767 -10.318 -9.979 1.00 97.06 126 ALA A C 1
ATOM 1003 O O . ALA A 1 126 ? 14.770 -10.495 -10.668 1.00 97.06 126 ALA A O 1
ATOM 1004 N N . VAL A 1 127 ? 12.654 -9.751 -10.443 1.00 92.69 127 VAL A N 1
ATOM 1005 C CA . VAL A 1 127 ? 12.499 -9.156 -11.771 1.00 92.69 127 VAL A CA 1
ATOM 1006 C C . VAL A 1 127 ? 11.545 -7.982 -11.627 1.00 92.69 127 VAL A C 1
ATOM 1008 O O . VAL A 1 127 ? 10.454 -8.146 -11.079 1.00 92.69 127 VAL A O 1
ATOM 1011 N N . ASP A 1 128 ? 11.939 -6.822 -12.140 1.00 93.62 128 ASP A N 1
ATOM 1012 C CA . ASP A 1 128 ? 11.032 -5.687 -12.234 1.00 93.62 128 ASP A CA 1
ATOM 1013 C C . ASP A 1 128 ? 10.037 -5.929 -13.373 1.00 93.62 128 ASP A C 1
ATOM 1015 O O . ASP A 1 128 ? 10.359 -5.810 -14.554 1.00 93.62 128 ASP A O 1
ATOM 1019 N N . LEU A 1 129 ? 8.821 -6.327 -13.004 1.00 91.69 129 LEU A N 1
ATOM 1020 C CA . LEU A 1 129 ? 7.735 -6.586 -13.948 1.00 91.69 129 LEU A CA 1
ATOM 1021 C C . LEU A 1 129 ? 7.226 -5.310 -14.630 1.00 91.69 129 LEU A C 1
ATOM 1023 O O . LEU A 1 129 ? 6.501 -5.413 -15.617 1.00 91.69 129 LEU A O 1
ATOM 1027 N N . TYR A 1 130 ? 7.564 -4.139 -14.089 1.00 92.44 130 TYR A N 1
ATOM 1028 C CA . TYR A 1 130 ? 7.082 -2.844 -14.560 1.00 92.44 130 TYR A CA 1
ATOM 1029 C C . TYR A 1 130 ? 8.170 -2.041 -15.275 1.00 92.44 130 TYR A C 1
ATOM 1031 O O . TYR A 1 130 ? 7.932 -0.891 -15.632 1.00 92.44 130 TYR A O 1
ATOM 1039 N N . GLN A 1 131 ? 9.349 -2.631 -15.493 1.00 90.38 131 GLN A N 1
ATOM 1040 C CA . GLN A 1 131 ? 10.403 -1.985 -16.256 1.00 90.38 131 GLN A CA 1
ATOM 1041 C C . GLN A 1 131 ? 10.019 -1.929 -17.740 1.00 90.38 131 GLN A C 1
ATOM 1043 O O . GLN A 1 131 ? 9.894 -2.960 -18.405 1.00 90.38 131 GLN A O 1
ATOM 1048 N N . GLU A 1 132 ? 9.884 -0.717 -18.270 1.00 88.88 132 GLU A N 1
ATOM 1049 C CA . GLU A 1 132 ? 9.765 -0.477 -19.705 1.00 88.88 132 GLU A CA 1
ATOM 1050 C C . GLU A 1 132 ? 11.170 -0.408 -20.323 1.00 88.88 132 GLU A C 1
ATOM 1052 O O . GLU A 1 132 ? 12.061 0.289 -19.835 1.00 88.88 132 GLU A O 1
ATOM 1057 N N . TYR A 1 133 ? 11.406 -1.199 -21.372 1.00 86.44 133 TYR A N 1
ATOM 1058 C CA . TYR A 1 133 ? 12.670 -1.177 -22.109 1.00 86.44 133 TYR A CA 1
ATOM 1059 C C . TYR A 1 133 ? 12.572 -0.179 -23.264 1.00 86.44 133 TYR A C 1
ATOM 1061 O O . TYR A 1 133 ? 11.552 -0.143 -23.946 1.00 86.44 133 TYR A O 1
ATOM 1069 N N . PHE A 1 134 ? 13.665 0.549 -23.516 1.00 84.69 134 PHE A N 1
ATOM 1070 C CA . PHE A 1 134 ? 13.817 1.486 -24.640 1.00 84.69 134 PHE A CA 1
ATOM 1071 C C . PHE A 1 134 ? 12.945 2.753 -24.574 1.00 84.69 134 PHE A C 1
ATOM 1073 O O . PHE A 1 134 ? 12.628 3.324 -25.609 1.00 84.69 134 PHE A O 1
ATOM 1080 N N . GLU A 1 135 ? 12.594 3.230 -23.375 1.00 77.88 135 GLU A N 1
ATOM 1081 C CA . GLU A 1 135 ? 11.781 4.452 -23.211 1.00 77.88 135 GLU A CA 1
ATOM 1082 C C . GLU A 1 135 ? 12.463 5.712 -23.796 1.00 77.88 135 GLU A C 1
ATOM 1084 O O . GLU A 1 135 ? 11.786 6.591 -24.322 1.00 77.88 135 GLU A O 1
ATOM 1089 N N . ASP A 1 136 ? 13.802 5.758 -23.784 1.00 76.62 136 ASP A N 1
ATOM 1090 C CA . ASP A 1 136 ? 14.609 6.900 -24.248 1.00 76.62 136 ASP A CA 1
ATOM 1091 C C . ASP A 1 136 ? 15.316 6.672 -25.603 1.00 76.62 136 ASP A C 1
ATOM 1093 O O . ASP A 1 136 ? 16.130 7.499 -26.024 1.00 76.62 136 ASP A O 1
ATOM 1097 N N . GLU A 1 137 ? 15.082 5.544 -26.284 1.00 75.69 137 GLU A N 1
ATOM 1098 C CA . GLU A 1 137 ? 15.673 5.325 -27.609 1.00 75.69 137 GLU A CA 1
ATOM 1099 C C . GLU A 1 137 ? 14.764 5.915 -28.691 1.00 75.69 137 GLU A C 1
ATOM 1101 O O . GLU A 1 137 ? 13.779 5.308 -29.105 1.00 75.69 137 GLU A O 1
ATOM 1106 N N . ASP A 1 138 ? 15.127 7.099 -29.191 1.00 68.94 138 ASP A N 1
ATOM 1107 C CA . ASP A 1 138 ? 14.624 7.570 -30.479 1.00 68.94 138 ASP A CA 1
ATOM 1108 C C . ASP A 1 138 ? 15.016 6.534 -31.545 1.00 68.94 138 ASP A C 1
ATOM 1110 O O . ASP A 1 138 ? 16.202 6.229 -31.702 1.00 68.94 138 ASP A O 1
ATOM 1114 N N . GLU A 1 139 ? 14.041 5.986 -32.280 1.00 65.62 139 GLU A N 1
ATOM 1115 C CA . GLU A 1 139 ? 14.282 5.082 -33.409 1.00 65.62 139 GLU A CA 1
ATOM 1116 C C . GLU A 1 139 ? 15.139 5.798 -34.464 1.00 65.62 139 GLU A C 1
ATOM 1118 O O . GLU A 1 139 ? 14.645 6.469 -35.374 1.00 65.62 139 GLU A O 1
ATOM 1123 N N . VAL A 1 140 ? 16.462 5.682 -34.348 1.00 67.50 140 VAL A N 1
ATOM 1124 C CA . VAL A 1 140 ? 17.379 6.188 -35.362 1.00 67.50 140 VAL A CA 1
ATOM 1125 C C . VAL A 1 140 ? 17.373 5.170 -36.490 1.00 67.50 140 VAL A C 1
ATOM 1127 O O . VAL A 1 140 ? 18.193 4.250 -36.522 1.00 67.50 140 VAL A O 1
ATOM 1130 N N . GLU A 1 141 ? 16.423 5.309 -37.416 1.00 66.19 141 GLU A N 1
ATOM 1131 C CA . GLU A 1 141 ? 16.469 4.582 -38.678 1.00 66.19 141 GLU A CA 1
ATOM 1132 C C . GLU A 1 141 ? 17.841 4.843 -39.316 1.00 66.19 141 GLU A C 1
ATOM 1134 O O . GLU A 1 141 ? 18.149 5.939 -39.798 1.00 66.19 141 GLU A O 1
ATOM 1139 N N . GLN A 1 142 ? 18.712 3.829 -39.292 1.00 63.59 142 GLN A N 1
ATOM 1140 C CA . GLN A 1 142 ? 19.904 3.841 -40.121 1.00 63.59 142 GLN A CA 1
ATOM 1141 C C . GLN A 1 142 ? 19.405 3.903 -41.558 1.00 63.59 142 GLN A C 1
ATOM 1143 O O . GLN A 1 142 ? 18.888 2.915 -42.073 1.00 63.59 142 GLN A O 1
ATOM 1148 N N . ASN A 1 143 ? 19.541 5.071 -42.186 1.00 63.75 143 ASN A N 1
ATOM 1149 C CA . ASN A 1 143 ? 19.262 5.260 -43.601 1.00 63.75 143 ASN A CA 1
ATOM 1150 C C . ASN A 1 143 ? 20.120 4.269 -44.402 1.00 63.75 143 ASN A C 1
ATOM 1152 O O . ASN A 1 143 ? 21.289 4.524 -44.691 1.00 63.75 143 ASN A O 1
ATOM 1156 N N . GLN A 1 144 ? 19.531 3.126 -44.747 1.00 69.06 144 GLN A N 1
ATOM 1157 C CA . GLN A 1 144 ? 20.091 2.125 -45.655 1.00 69.06 144 GLN A CA 1
ATOM 1158 C C . GLN A 1 144 ? 19.732 2.455 -47.108 1.00 69.06 144 GLN A C 1
ATOM 1160 O O . GLN A 1 144 ? 19.626 1.562 -47.950 1.00 69.06 144 GLN A O 1
ATOM 1165 N N . ASP A 1 145 ? 19.527 3.735 -47.416 1.00 74.19 145 ASP A N 1
ATOM 1166 C CA . ASP A 1 145 ? 19.207 4.146 -48.769 1.00 74.19 145 ASP A CA 1
ATOM 1167 C C . ASP A 1 145 ? 20.403 3.855 -49.690 1.00 74.19 145 ASP A C 1
ATOM 1169 O O . ASP A 1 145 ? 21.524 4.314 -49.434 1.00 74.19 145 ASP A O 1
ATOM 1173 N N . PRO A 1 146 ? 20.205 3.088 -50.780 1.00 78.62 146 PRO A N 1
ATOM 1174 C CA . PRO A 1 146 ? 21.266 2.836 -51.740 1.00 78.62 146 PRO A CA 1
ATOM 1175 C C . PRO A 1 146 ? 21.719 4.156 -52.370 1.00 78.62 146 PRO A C 1
ATOM 1177 O O . PRO A 1 146 ? 20.909 5.046 -52.635 1.00 78.62 146 PRO A O 1
ATOM 1180 N N . HIS A 1 147 ? 23.021 4.279 -52.655 1.00 80.31 147 HIS A N 1
ATOM 1181 C CA . HIS A 1 147 ? 23.572 5.465 -53.311 1.00 80.31 147 HIS A CA 1
ATOM 1182 C C . HIS A 1 147 ? 22.780 5.804 -54.585 1.00 80.31 147 HIS A C 1
ATOM 1184 O O . HIS A 1 147 ? 22.786 5.046 -55.556 1.00 80.31 147 HIS A O 1
ATOM 1190 N N . SER A 1 148 ? 22.109 6.957 -54.582 1.00 83.81 148 SER A N 1
ATOM 1191 C CA . SER A 1 148 ? 21.288 7.433 -55.696 1.00 83.81 148 SER A CA 1
ATOM 1192 C C . SER A 1 148 ? 21.993 8.579 -56.417 1.00 83.81 148 SER A C 1
ATOM 1194 O O . SER A 1 148 ? 22.335 9.595 -55.813 1.00 83.81 148 SER A O 1
ATOM 1196 N N . ALA A 1 149 ? 22.214 8.427 -57.723 1.00 88.62 149 ALA A N 1
ATOM 1197 C CA . ALA A 1 149 ? 22.718 9.490 -58.584 1.00 88.62 149 ALA A CA 1
ATOM 1198 C C . ALA A 1 149 ? 21.582 9.991 -59.479 1.00 88.62 149 ALA A C 1
ATOM 1200 O O . ALA A 1 149 ? 21.069 9.256 -60.324 1.00 88.62 149 ALA A O 1
ATOM 1201 N N . LYS A 1 150 ? 21.200 11.261 -59.317 1.00 88.75 150 LYS A N 1
ATOM 1202 C CA . LYS A 1 150 ? 20.179 11.914 -60.142 1.00 88.75 150 LYS A CA 1
ATOM 1203 C C . LYS A 1 150 ? 20.816 13.029 -60.958 1.00 88.75 150 LYS A C 1
ATOM 1205 O O . LYS A 1 150 ? 21.408 13.954 -60.407 1.00 88.75 150 LYS A O 1
ATOM 1210 N N . THR A 1 151 ? 20.676 12.971 -62.278 1.00 90.81 151 THR A N 1
ATOM 1211 C CA . THR A 1 151 ? 21.053 14.095 -63.140 1.00 90.81 151 THR A CA 1
ATOM 1212 C C . THR A 1 151 ? 20.061 15.233 -62.925 1.00 90.81 151 THR A C 1
ATOM 1214 O O . THR A 1 151 ? 18.888 15.105 -63.266 1.00 90.81 151 THR A O 1
ATOM 1217 N N . ILE A 1 152 ? 20.526 16.337 -62.339 1.00 88.06 152 ILE A N 1
ATOM 1218 C CA . ILE A 1 152 ? 19.690 17.516 -62.076 1.00 88.06 152 ILE A CA 1
ATOM 1219 C C . ILE A 1 152 ? 19.525 18.339 -63.358 1.00 88.06 152 ILE A C 1
ATOM 1221 O O . ILE A 1 152 ? 18.412 18.712 -63.704 1.00 88.06 152 ILE A O 1
ATOM 1225 N N . ASN A 1 153 ? 20.621 18.583 -64.085 1.00 87.56 153 ASN A N 1
ATOM 1226 C CA . ASN A 1 153 ? 20.645 19.407 -65.293 1.00 87.56 153 ASN A CA 1
ATOM 1227 C C . ASN A 1 153 ? 21.609 18.835 -66.342 1.00 87.56 153 ASN A C 1
ATOM 1229 O O . ASN A 1 153 ? 22.615 18.213 -65.999 1.00 87.56 153 ASN A O 1
ATOM 1233 N N . VAL A 1 154 ? 21.324 19.096 -67.622 1.00 89.50 154 VAL A N 1
ATOM 1234 C CA . VAL A 1 154 ? 22.190 18.744 -68.758 1.00 89.50 154 VAL A CA 1
ATOM 1235 C C . VAL A 1 154 ? 22.534 20.015 -69.531 1.00 89.50 154 VAL A C 1
ATOM 1237 O O . VAL A 1 154 ? 21.678 20.581 -70.207 1.00 89.50 154 VAL A O 1
ATOM 1240 N N . PHE A 1 155 ? 23.793 20.447 -69.461 1.00 87.94 155 PHE A N 1
ATOM 1241 C CA . PHE A 1 155 ? 24.297 21.603 -70.206 1.00 87.94 155 PHE A CA 1
ATOM 1242 C C . PHE A 1 155 ? 24.929 21.140 -71.523 1.00 87.94 155 PHE A C 1
ATOM 1244 O O . PHE A 1 155 ? 25.817 20.288 -71.516 1.00 87.94 155 PHE A O 1
ATOM 1251 N N . ARG A 1 156 ? 24.455 21.670 -72.656 1.00 86.81 156 ARG A N 1
ATOM 1252 C CA . ARG A 1 156 ? 24.940 21.311 -74.000 1.00 86.81 156 ARG A CA 1
ATOM 1253 C C . ARG A 1 156 ? 25.757 22.448 -74.607 1.00 86.81 156 ARG A C 1
ATOM 1255 O O . ARG A 1 156 ? 25.456 23.611 -74.360 1.00 86.81 156 ARG A O 1
ATOM 1262 N N . ASP A 1 157 ? 26.756 22.093 -75.412 1.00 86.75 157 ASP A N 1
ATOM 1263 C CA . ASP A 1 157 ? 27.541 23.050 -76.199 1.00 86.75 157 ASP A CA 1
ATOM 1264 C C . ASP A 1 157 ? 26.626 23.740 -77.235 1.00 86.75 157 ASP A C 1
ATOM 1266 O O . ASP A 1 157 ? 25.988 23.036 -78.024 1.00 86.75 157 ASP A O 1
ATOM 1270 N N . PRO A 1 158 ? 26.522 25.082 -77.244 1.00 83.88 158 PRO A N 1
ATOM 1271 C CA . PRO A 1 158 ? 25.748 25.819 -78.245 1.00 83.88 158 PRO A CA 1
ATOM 1272 C C . PRO A 1 158 ? 26.334 25.766 -79.664 1.00 83.88 158 PRO A C 1
ATOM 1274 O O . PRO A 1 158 ? 25.684 26.211 -80.607 1.00 83.88 158 PRO A O 1
ATOM 1277 N N . ASN A 1 159 ? 27.569 25.292 -79.831 1.00 81.44 159 ASN A N 1
ATOM 1278 C CA . ASN A 1 159 ? 28.259 25.311 -81.113 1.00 81.44 159 ASN A CA 1
ATOM 1279 C C . ASN A 1 159 ? 27.803 24.195 -82.076 1.00 81.44 159 ASN A C 1
ATOM 1281 O O . ASN A 1 159 ? 27.632 23.046 -81.676 1.00 81.44 159 ASN A O 1
ATOM 1285 N N . GLU A 1 160 ? 27.708 24.503 -83.376 1.00 78.06 160 GLU A N 1
ATOM 1286 C CA . GLU A 1 160 ? 27.273 23.539 -84.408 1.00 78.06 160 GLU A CA 1
ATOM 1287 C C . GLU A 1 160 ? 28.264 22.380 -84.611 1.00 78.06 160 GLU A C 1
ATOM 1289 O O . GLU A 1 160 ? 27.876 21.226 -84.810 1.00 78.06 160 GLU A O 1
ATOM 1294 N N . VAL A 1 161 ? 29.567 22.666 -84.521 1.00 79.94 161 VAL A N 1
ATOM 1295 C CA . VAL A 1 161 ? 30.617 21.639 -84.586 1.00 79.94 161 VAL A CA 1
ATOM 1296 C C . VAL A 1 161 ? 30.714 20.935 -83.238 1.00 79.94 161 VAL A C 1
ATOM 1298 O O . VAL A 1 161 ? 30.979 21.581 -82.225 1.00 79.94 161 VAL A O 1
ATOM 1301 N N . LYS A 1 162 ? 30.568 19.606 -83.227 1.00 79.69 162 LYS A N 1
ATOM 1302 C CA . LYS A 1 162 ? 30.661 18.787 -82.010 1.00 79.69 162 LYS A CA 1
ATOM 1303 C C . LYS A 1 162 ? 32.089 18.790 -81.453 1.00 79.69 162 LYS A C 1
ATOM 1305 O O . LYS A 1 162 ? 33.006 18.295 -82.109 1.00 79.69 162 LYS A O 1
ATOM 1310 N N . ARG A 1 163 ? 32.267 19.310 -80.234 1.00 84.94 163 ARG A N 1
ATOM 1311 C CA . ARG A 1 163 ? 33.548 19.353 -79.504 1.00 84.94 163 ARG A CA 1
ATOM 1312 C C . ARG A 1 163 ? 33.441 18.546 -78.206 1.00 84.94 163 ARG A C 1
ATOM 1314 O O . ARG A 1 163 ? 32.369 18.475 -77.611 1.00 84.94 163 ARG A O 1
ATOM 1321 N N . SER A 1 164 ? 34.538 17.936 -77.757 1.00 87.25 164 SER A N 1
ATOM 1322 C CA . SER A 1 164 ? 34.591 17.221 -76.471 1.00 87.25 164 SER A CA 1
ATOM 1323 C C . SER A 1 164 ? 34.936 18.173 -75.325 1.00 87.25 164 SER A C 1
ATOM 1325 O O . SER A 1 164 ? 35.760 19.069 -75.501 1.00 87.25 164 SER A O 1
ATOM 1327 N N . VAL A 1 165 ? 34.353 17.961 -74.143 1.00 89.88 165 VAL A N 1
ATOM 1328 C CA . VAL A 1 165 ? 34.744 18.680 -72.919 1.00 89.88 165 VAL A CA 1
ATOM 1329 C C . VAL A 1 165 ? 36.061 18.100 -72.403 1.00 89.88 165 VAL A C 1
ATOM 1331 O O . VAL A 1 165 ? 36.147 16.896 -72.176 1.00 89.88 165 VAL A O 1
ATOM 1334 N N . SER A 1 166 ? 37.080 18.937 -72.217 1.00 89.69 166 SER A N 1
ATOM 1335 C CA . SER A 1 166 ? 38.394 18.528 -71.696 1.00 89.69 166 SER A CA 1
ATOM 1336 C C . SER A 1 166 ? 38.607 18.866 -70.227 1.00 89.69 166 SER A C 1
ATOM 1338 O O . SER A 1 166 ? 39.419 18.221 -69.569 1.00 89.69 166 SER A O 1
ATOM 1340 N N . SER A 1 167 ? 37.909 19.876 -69.709 1.00 90.19 167 SER A N 1
ATOM 1341 C CA . SER A 1 167 ? 38.001 20.275 -68.306 1.00 90.19 167 SER A CA 1
ATOM 1342 C C . SER A 1 167 ? 36.709 20.940 -67.842 1.00 90.19 167 SER A C 1
ATOM 1344 O O . SER A 1 167 ? 36.054 21.651 -68.608 1.00 90.19 167 SER A O 1
ATOM 1346 N N . LEU A 1 168 ? 36.356 20.705 -66.582 1.00 92.50 168 LEU A N 1
ATOM 1347 C CA . LEU A 1 168 ? 35.243 21.331 -65.878 1.00 92.50 168 LEU A CA 1
ATOM 1348 C C . LEU A 1 168 ? 35.788 21.948 -64.591 1.00 92.50 168 LEU A C 1
ATOM 1350 O O . LEU A 1 168 ? 36.557 21.305 -63.879 1.00 92.50 168 LEU A O 1
ATOM 1354 N N . SER A 1 169 ? 35.390 23.178 -64.287 1.00 92.25 169 SER A N 1
ATOM 1355 C CA . SER A 1 169 ? 35.787 23.862 -63.057 1.00 92.25 169 SER A CA 1
ATOM 1356 C C . SER A 1 169 ? 34.609 24.624 -62.464 1.00 92.25 169 SER A C 1
ATOM 1358 O O . SER A 1 169 ? 33.890 25.327 -63.175 1.00 92.25 169 SER A O 1
ATOM 1360 N N . TRP A 1 170 ? 34.405 24.481 -61.158 1.00 92.50 170 TRP A N 1
ATOM 1361 C CA . TRP A 1 170 ? 33.376 25.207 -60.421 1.00 92.50 170 TRP A CA 1
ATOM 1362 C C . TRP A 1 170 ? 33.890 26.575 -59.978 1.00 92.50 170 TRP A C 1
ATOM 1364 O O . TRP A 1 170 ? 35.048 26.716 -59.584 1.00 92.50 170 TRP A O 1
ATOM 1374 N N . GLN A 1 171 ? 33.020 27.586 -60.006 1.00 91.06 171 GLN A N 1
ATOM 1375 C CA . GLN A 1 171 ? 33.333 28.876 -59.400 1.00 91.06 171 GLN A CA 1
ATOM 1376 C C . GLN A 1 171 ? 33.535 28.692 -57.877 1.00 91.06 171 GLN A C 1
ATOM 1378 O O . GLN A 1 171 ? 32.621 28.194 -57.219 1.00 91.06 171 GLN A O 1
ATOM 1383 N N . PRO A 1 172 ? 34.678 29.120 -57.299 1.00 86.38 172 PRO A N 1
ATOM 1384 C CA . PRO A 1 172 ? 34.960 28.945 -55.867 1.00 86.38 172 PRO A CA 1
ATOM 1385 C C . PRO A 1 172 ? 33.994 29.702 -54.948 1.00 86.38 172 PRO A C 1
ATOM 1387 O O . PRO A 1 172 ? 33.765 29.303 -53.813 1.00 86.38 172 PRO A O 1
ATOM 1390 N N . ASP A 1 173 ? 33.427 30.797 -55.451 1.00 79.81 173 ASP A N 1
ATOM 1391 C CA . ASP A 1 173 ? 32.481 31.646 -54.736 1.00 79.81 173 ASP A CA 1
ATOM 1392 C C . ASP A 1 173 ? 31.051 31.114 -54.920 1.00 79.81 173 ASP A C 1
ATOM 1394 O O . ASP A 1 173 ? 30.369 31.405 -55.906 1.00 79.81 173 ASP A O 1
ATOM 1398 N N . GLY A 1 174 ? 30.639 30.228 -54.011 1.00 76.75 174 GLY A N 1
ATOM 1399 C CA . GLY A 1 174 ? 29.263 29.736 -53.895 1.00 76.75 174 GLY A CA 1
ATOM 1400 C C . GLY A 1 174 ? 28.833 28.643 -54.881 1.00 76.75 174 GLY A C 1
ATOM 1401 O O . GLY A 1 174 ? 27.685 28.211 -54.813 1.00 76.75 174 GLY A O 1
ATOM 1402 N N . GLY A 1 175 ? 29.700 28.179 -55.792 1.00 79.12 175 GLY A N 1
ATOM 1403 C CA . GLY A 1 175 ? 29.444 26.992 -56.628 1.00 79.12 175 GLY A CA 1
ATOM 1404 C C . GLY A 1 175 ? 28.277 27.107 -57.620 1.00 79.12 175 GLY A C 1
ATOM 1405 O O . GLY A 1 175 ? 27.858 26.110 -58.196 1.00 79.12 175 GLY A O 1
ATOM 1406 N N . GLN A 1 176 ? 27.743 28.309 -57.847 1.00 83.75 176 GLN A N 1
ATOM 1407 C CA . GLN A 1 176 ? 26.547 28.504 -58.680 1.00 83.75 176 GLN A CA 1
ATOM 1408 C C . GLN A 1 176 ? 26.840 28.528 -60.185 1.00 83.75 176 GLN A C 1
ATOM 1410 O O . GLN A 1 176 ? 25.918 28.450 -60.996 1.00 83.75 176 GLN A O 1
ATOM 1415 N N . LYS A 1 177 ? 28.112 28.654 -60.581 1.00 87.81 177 LYS A N 1
ATOM 1416 C CA . LYS A 1 177 ? 28.528 28.685 -61.988 1.00 87.81 177 LYS A CA 1
ATOM 1417 C C . LYS A 1 177 ? 29.548 27.592 -62.268 1.00 87.81 177 LYS A C 1
ATOM 1419 O O . LYS A 1 177 ? 30.494 27.398 -61.504 1.00 87.81 177 LYS A O 1
ATOM 1424 N N . LEU A 1 178 ? 29.361 26.926 -63.403 1.00 89.44 178 LEU A N 1
ATOM 1425 C CA . LEU A 1 178 ? 30.256 25.907 -63.935 1.00 89.44 178 LEU A CA 1
ATOM 1426 C C . LEU A 1 178 ? 30.946 26.457 -65.186 1.00 89.44 178 LEU A C 1
ATOM 1428 O O . LEU A 1 178 ? 30.281 26.866 -66.138 1.00 89.44 178 LEU A O 1
ATOM 1432 N N . ALA A 1 179 ? 32.274 26.448 -65.194 1.00 89.88 179 ALA A N 1
ATOM 1433 C CA . ALA A 1 179 ? 33.074 26.703 -66.382 1.00 89.88 179 ALA A CA 1
ATOM 1434 C C . ALA A 1 179 ? 33.415 25.370 -67.063 1.00 89.88 179 ALA A C 1
ATOM 1436 O O . ALA A 1 179 ? 33.896 24.441 -66.412 1.00 89.88 179 ALA A O 1
ATOM 1437 N N . ALA A 1 180 ? 33.191 25.286 -68.375 1.00 91.12 180 ALA A N 1
ATOM 1438 C CA . ALA A 1 180 ? 33.528 24.122 -69.189 1.00 91.12 180 ALA A CA 1
ATOM 1439 C C . ALA A 1 180 ? 34.501 24.511 -70.307 1.00 91.12 180 ALA A C 1
ATOM 1441 O O . ALA A 1 180 ? 34.260 25.469 -71.044 1.00 91.12 180 ALA A O 1
ATOM 1442 N N . ALA A 1 181 ? 35.596 23.765 -70.437 1.00 90.25 181 ALA A N 1
ATOM 1443 C CA . ALA A 1 181 ? 36.558 23.907 -71.519 1.00 90.25 181 ALA A CA 1
ATOM 1444 C C . ALA A 1 181 ? 36.278 22.855 -72.598 1.00 90.25 181 ALA A C 1
ATOM 1446 O O . ALA A 1 181 ? 36.269 21.657 -72.318 1.00 90.25 181 ALA A O 1
ATOM 1447 N N . TYR A 1 182 ? 36.074 23.308 -73.834 1.00 89.06 182 TYR A N 1
ATOM 1448 C CA . TYR A 1 182 ? 35.811 22.453 -74.991 1.00 89.06 182 TYR A CA 1
ATOM 1449 C C . TYR A 1 182 ? 37.035 22.411 -75.907 1.00 89.06 182 TYR A C 1
ATOM 1451 O O . TYR A 1 182 ? 37.586 23.457 -76.255 1.00 89.06 182 TYR A O 1
ATOM 1459 N N . CYS A 1 183 ? 37.443 21.222 -76.348 1.00 83.12 183 CYS A N 1
ATOM 1460 C CA . CYS A 1 183 ? 38.513 21.056 -77.329 1.00 83.12 183 CYS A CA 1
ATOM 1461 C C . CYS A 1 183 ? 38.162 20.003 -78.391 1.00 83.12 183 CYS A C 1
ATOM 1463 O O . CYS A 1 183 ? 37.293 19.150 -78.203 1.00 83.12 183 CYS A O 1
ATOM 1465 N N . CYS A 1 184 ? 38.847 20.080 -79.532 1.00 78.62 184 CYS A N 1
ATOM 1466 C CA . CYS A 1 184 ? 38.770 19.089 -80.597 1.00 78.62 184 CYS A CA 1
ATOM 1467 C C . CYS A 1 184 ? 40.075 18.287 -80.605 1.00 78.62 184 CYS A C 1
ATOM 1469 O O . CYS A 1 184 ? 41.134 18.831 -80.907 1.00 78.62 184 CYS A O 1
ATOM 1471 N N . LEU A 1 185 ? 40.006 17.003 -80.249 1.00 71.12 185 LEU A N 1
ATOM 1472 C CA . LEU A 1 185 ? 41.187 16.136 -80.147 1.00 71.12 185 LEU A CA 1
ATOM 1473 C C . LEU A 1 185 ? 41.657 15.593 -81.510 1.00 71.12 185 LEU A C 1
ATOM 1475 O O . LEU A 1 185 ? 42.733 15.009 -81.611 1.00 71.12 185 LEU A O 1
ATOM 1479 N N . THR A 1 186 ? 40.883 15.789 -82.580 1.00 66.12 186 THR A N 1
ATOM 1480 C CA . THR A 1 186 ? 41.257 15.355 -83.932 1.00 66.12 186 THR A CA 1
ATOM 1481 C C . THR A 1 186 ? 42.074 16.428 -84.648 1.00 66.12 186 THR A C 1
ATOM 1483 O O . THR A 1 186 ? 41.538 17.212 -85.426 1.00 66.12 186 THR A O 1
ATOM 1486 N N . TYR A 1 187 ? 43.388 16.429 -84.419 1.00 62.56 187 TYR A N 1
ATOM 1487 C CA . TYR A 1 187 ? 44.330 17.404 -84.989 1.00 62.56 187 TYR A CA 1
ATOM 1488 C C . TYR A 1 187 ? 44.660 17.187 -86.490 1.00 62.56 187 TYR A C 1
ATOM 1490 O O . TYR A 1 187 ? 45.411 17.959 -87.071 1.00 62.56 187 TYR A O 1
ATOM 1498 N N . GLN A 1 188 ? 44.111 16.154 -87.152 1.00 55.91 188 GLN A N 1
ATOM 1499 C CA . GLN A 1 188 ? 44.467 15.791 -88.543 1.00 55.91 188 GLN A CA 1
ATOM 1500 C C . GLN A 1 188 ? 43.279 15.458 -89.467 1.00 55.91 188 GLN A C 1
ATOM 1502 O O . GLN A 1 188 ? 43.481 14.935 -90.560 1.00 55.91 188 GLN A O 1
ATOM 1507 N N . ARG A 1 189 ? 42.032 15.757 -89.073 1.00 56.12 189 ARG A N 1
ATOM 1508 C CA . ARG A 1 189 ? 40.843 15.502 -89.921 1.00 56.12 189 ARG A CA 1
ATOM 1509 C C . ARG A 1 189 ? 40.353 16.729 -90.704 1.00 56.12 189 ARG A C 1
ATOM 1511 O O . ARG A 1 189 ? 39.297 16.686 -91.324 1.00 56.12 189 ARG A O 1
ATOM 1518 N N . THR A 1 190 ? 41.121 17.814 -90.701 1.00 51.09 190 THR A N 1
ATOM 1519 C CA . THR A 1 190 ? 40.876 19.030 -91.484 1.00 51.09 190 THR A CA 1
ATOM 1520 C C . THR A 1 190 ? 41.231 18.814 -92.956 1.00 51.09 190 THR A C 1
ATOM 1522 O O . THR A 1 190 ? 42.280 19.244 -93.432 1.00 51.09 190 THR A O 1
ATOM 1525 N N . ARG A 1 191 ? 40.338 18.146 -93.690 1.00 48.50 191 ARG A N 1
ATOM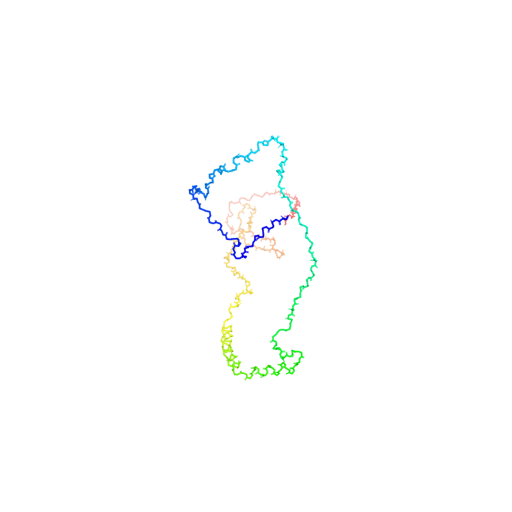 1526 C CA . ARG A 1 191 ? 40.174 18.396 -95.132 1.00 48.50 191 ARG A CA 1
ATOM 1527 C C . ARG A 1 191 ? 38.733 18.643 -95.582 1.00 48.50 191 ARG A C 1
ATOM 1529 O O . ARG A 1 191 ? 38.586 19.235 -96.636 1.00 48.50 191 ARG A O 1
ATOM 1536 N N . ASP A 1 192 ? 37.718 18.360 -94.760 1.00 49.62 192 ASP A N 1
ATOM 1537 C CA . ASP A 1 192 ? 36.312 18.460 -95.201 1.00 49.62 192 ASP A CA 1
ATOM 1538 C C . ASP A 1 192 ? 35.431 19.364 -94.314 1.00 49.62 192 ASP A C 1
ATOM 1540 O O . ASP A 1 192 ? 34.250 19.091 -94.122 1.00 49.62 192 ASP A O 1
ATOM 1544 N N . LEU A 1 193 ? 35.982 20.433 -93.728 1.00 48.59 193 LEU A N 1
ATOM 1545 C CA . LEU A 1 193 ? 35.172 21.467 -93.068 1.00 48.59 193 LEU A CA 1
ATOM 1546 C C . LEU A 1 193 ? 35.605 22.841 -93.577 1.00 48.59 193 LEU A C 1
ATOM 1548 O O . LEU A 1 193 ? 36.577 23.423 -93.092 1.00 48.59 193 LEU A O 1
ATOM 1552 N N . ASP A 1 194 ? 34.885 23.299 -94.596 1.00 42.09 194 ASP A N 1
ATOM 1553 C CA . ASP A 1 194 ? 35.024 24.596 -95.244 1.00 42.09 194 ASP A CA 1
ATOM 1554 C C . ASP A 1 194 ? 34.938 25.743 -94.228 1.00 42.09 194 ASP A C 1
ATOM 1556 O O . ASP A 1 194 ? 33.949 25.926 -93.516 1.00 42.09 194 ASP A O 1
ATOM 1560 N N . LEU A 1 195 ? 36.011 26.530 -94.165 1.00 43.41 195 LEU A N 1
ATOM 1561 C CA . LEU A 1 195 ? 36.078 27.800 -93.454 1.00 43.41 195 LEU A CA 1
ATOM 1562 C C . LEU A 1 195 ? 35.596 28.913 -94.390 1.00 43.41 195 LEU A C 1
ATOM 1564 O O . LEU A 1 195 ? 36.379 29.454 -95.167 1.00 43.41 195 LEU A O 1
ATOM 1568 N N . GLU A 1 196 ? 34.330 29.299 -94.272 1.00 34.94 196 GLU A N 1
ATOM 1569 C CA . GLU A 1 196 ? 33.849 30.608 -94.730 1.00 34.94 196 GLU A CA 1
ATOM 1570 C C . GLU A 1 196 ? 33.910 31.597 -93.547 1.00 34.94 196 GLU A C 1
ATOM 1572 O O . GLU A 1 196 ? 33.240 31.388 -92.530 1.00 34.94 196 GLU A O 1
ATOM 1577 N N . PRO A 1 197 ? 34.701 32.684 -93.614 1.00 39.97 197 PRO A N 1
ATOM 1578 C CA . PRO A 1 197 ? 34.728 33.689 -92.561 1.00 39.97 197 PRO A CA 1
ATOM 1579 C C . PRO A 1 197 ? 33.562 34.673 -92.739 1.00 39.97 197 PRO A C 1
ATOM 1581 O O . PRO A 1 197 ? 33.695 35.691 -93.422 1.00 39.97 197 PRO A O 1
ATOM 1584 N N . GLN A 1 198 ? 32.428 34.433 -92.076 1.00 33.53 198 GLN A N 1
ATOM 1585 C CA . GLN A 1 198 ? 31.380 35.453 -91.986 1.00 33.53 198 GLN A CA 1
ATOM 1586 C C . GLN A 1 198 ? 31.722 36.494 -90.912 1.00 33.53 198 GLN A C 1
ATOM 1588 O O . GLN A 1 198 ? 31.545 36.306 -89.710 1.00 33.53 198 GLN A O 1
ATOM 1593 N N . ARG A 1 199 ? 32.226 37.641 -91.379 1.00 37.66 199 ARG A N 1
ATOM 1594 C CA . ARG A 1 199 ? 32.190 38.915 -90.653 1.00 37.66 199 ARG A CA 1
ATOM 1595 C C . ARG A 1 199 ? 30.737 39.379 -90.525 1.00 37.66 199 ARG A C 1
ATOM 1597 O O . ARG A 1 199 ? 30.192 39.835 -91.521 1.00 37.66 199 ARG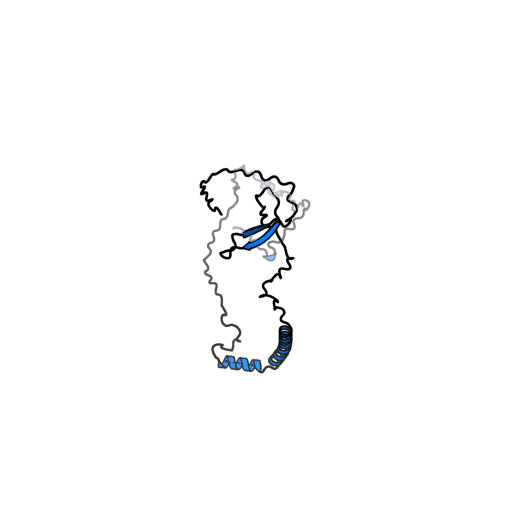 A O 1
ATOM 1604 N N . THR A 1 200 ? 30.195 39.467 -89.312 1.00 33.31 200 THR A N 1
ATOM 1605 C CA . THR A 1 200 ? 29.154 40.463 -88.987 1.00 33.31 200 THR A CA 1
ATOM 1606 C C . THR A 1 200 ? 29.255 40.926 -87.535 1.00 33.31 200 THR A C 1
ATOM 1608 O O . THR A 1 200 ? 29.298 40.132 -86.601 1.00 33.31 200 THR A O 1
ATOM 1611 N N . ARG A 1 201 ? 29.306 42.251 -87.371 1.00 38.75 201 ARG A N 1
ATOM 1612 C CA . ARG A 1 201 ? 29.166 42.994 -86.113 1.00 38.75 201 ARG A CA 1
ATOM 1613 C C . ARG A 1 201 ? 27.720 42.915 -85.611 1.00 38.75 201 ARG A C 1
ATOM 1615 O O . ARG A 1 201 ? 26.832 43.152 -86.419 1.00 38.75 201 ARG A O 1
ATOM 1622 N N . SER A 1 202 ? 27.523 42.795 -84.297 1.00 29.23 202 SER A N 1
ATOM 1623 C CA . SER A 1 202 ? 26.499 43.553 -83.547 1.00 29.23 202 SER A CA 1
ATOM 1624 C C . SER A 1 202 ? 26.576 43.263 -82.041 1.00 29.23 202 SER A C 1
ATOM 1626 O O . SER A 1 202 ? 26.351 42.139 -81.606 1.00 29.23 202 SER A O 1
ATOM 1628 N N . VAL A 1 203 ? 26.868 44.303 -81.261 1.00 36.44 203 VAL A N 1
ATOM 1629 C CA . VAL A 1 203 ? 26.429 44.496 -79.861 1.00 36.44 203 VAL A CA 1
ATOM 1630 C C . VAL A 1 203 ? 24.999 45.073 -79.972 1.00 36.44 203 VAL A C 1
ATOM 1632 O O . VAL A 1 203 ? 24.803 45.868 -80.898 1.00 36.44 203 VAL A O 1
ATOM 1635 N N . PRO A 1 204 ? 23.987 44.673 -79.163 1.00 44.16 204 PRO A N 1
ATOM 1636 C CA . PRO A 1 204 ? 23.793 45.309 -77.853 1.00 44.16 204 PRO A CA 1
ATOM 1637 C C . PRO A 1 204 ? 23.147 44.480 -76.723 1.00 44.16 204 PRO A C 1
ATOM 1639 O O . PRO A 1 204 ? 22.644 43.378 -76.899 1.00 44.16 204 PRO A O 1
ATOM 1642 N N . GLU A 1 205 ? 23.255 45.111 -75.551 1.00 37.62 205 GLU A N 1
ATOM 1643 C CA . GLU A 1 205 ? 22.544 45.014 -74.271 1.00 37.62 205 GLU A CA 1
ATOM 1644 C C . GLU A 1 205 ? 21.219 44.236 -74.199 1.00 37.62 205 GLU A C 1
ATOM 1646 O O . GLU A 1 205 ? 20.371 44.289 -75.085 1.00 37.62 205 GLU A O 1
ATOM 1651 N N . GLY A 1 206 ? 20.988 43.636 -73.027 1.00 34.19 206 GLY A N 1
ATOM 1652 C CA . GLY A 1 206 ? 19.688 43.109 -72.624 1.00 34.19 206 GLY A CA 1
ATOM 1653 C C . GLY A 1 206 ? 19.681 42.662 -71.166 1.00 34.19 206 GLY A C 1
ATOM 1654 O O . GLY A 1 206 ? 19.782 41.476 -70.872 1.00 34.19 206 GLY A O 1
ATOM 1655 N N . ILE A 1 207 ? 19.578 43.627 -70.250 1.00 42.84 207 ILE A N 1
ATOM 1656 C CA . ILE A 1 207 ? 19.196 43.404 -68.852 1.00 42.84 207 ILE A CA 1
ATOM 1657 C C . ILE A 1 207 ? 17.794 42.789 -68.843 1.00 42.84 207 ILE A C 1
ATOM 1659 O O . ILE A 1 207 ? 16.847 43.453 -69.253 1.00 42.84 207 ILE A O 1
ATOM 1663 N N . VAL A 1 208 ? 17.643 41.569 -68.323 1.00 36.88 208 VAL A N 1
ATOM 1664 C CA . VAL A 1 208 ? 16.351 41.064 -67.836 1.00 36.88 208 VAL A CA 1
ATOM 1665 C C . VAL A 1 208 ? 16.588 40.228 -66.582 1.00 36.88 208 VAL A C 1
ATOM 1667 O O . VAL A 1 208 ? 17.086 39.106 -66.635 1.00 36.88 208 VAL A O 1
ATOM 1670 N N . SER A 1 209 ? 16.223 40.792 -65.434 1.00 40.94 209 SER A N 1
ATOM 1671 C CA . SER A 1 209 ? 15.982 40.042 -64.203 1.00 40.94 209 SER A CA 1
ATOM 1672 C C . SER A 1 209 ? 14.658 39.280 -64.310 1.00 40.94 209 SER A C 1
ATOM 1674 O O . SER A 1 209 ? 13.673 39.868 -64.761 1.00 40.94 209 SER A O 1
ATOM 1676 N N . PRO A 1 210 ? 14.556 38.058 -63.766 1.00 40.53 210 PRO A N 1
ATOM 1677 C CA . PRO A 1 210 ? 13.299 37.553 -63.246 1.00 40.53 210 PRO A CA 1
ATOM 1678 C C . PRO A 1 210 ? 13.317 37.567 -61.716 1.00 40.53 210 PRO A C 1
ATOM 1680 O O . PRO A 1 210 ? 14.259 37.121 -61.063 1.00 40.53 210 PRO A O 1
ATOM 1683 N N . ARG A 1 211 ? 12.240 38.127 -61.166 1.00 35.59 211 ARG A N 1
ATOM 1684 C CA . ARG A 1 211 ? 11.883 38.118 -59.748 1.00 35.59 211 ARG A CA 1
ATOM 1685 C C . ARG A 1 211 ? 11.712 36.681 -59.255 1.00 35.59 211 ARG A C 1
ATOM 1687 O O . ARG A 1 211 ? 11.083 35.870 -59.928 1.00 35.59 211 ARG A O 1
ATOM 1694 N N . LEU A 1 212 ? 12.216 36.425 -58.052 1.00 35.19 212 LEU A N 1
ATOM 1695 C CA . LEU A 1 212 ? 11.866 35.270 -57.235 1.00 35.19 212 LEU A CA 1
ATOM 1696 C C . LEU A 1 212 ? 10.419 35.415 -56.747 1.00 35.19 212 LEU A C 1
ATOM 1698 O O . LEU A 1 212 ? 10.050 36.436 -56.164 1.00 35.19 212 LEU A O 1
ATOM 1702 N N . SER A 1 213 ? 9.620 34.384 -56.991 1.00 42.66 213 SER A N 1
ATOM 1703 C CA . SER A 1 213 ? 8.374 34.096 -56.286 1.00 42.66 213 SER A CA 1
ATOM 1704 C C . SER A 1 213 ? 8.476 32.669 -55.758 1.00 42.66 213 SER A C 1
ATOM 1706 O O . SER A 1 213 ? 8.630 31.755 -56.572 1.00 42.66 213 SER A O 1
ATOM 1708 N N . GLY A 1 214 ? 8.369 32.510 -54.438 1.00 37.28 214 GLY A N 1
ATOM 1709 C CA . GLY A 1 214 ? 8.461 31.232 -53.728 1.00 37.28 214 GLY A CA 1
ATOM 1710 C C . GLY A 1 214 ? 9.706 31.155 -52.873 1.00 37.28 214 GLY A C 1
ATOM 1711 O O . GLY A 1 214 ? 10.754 30.783 -53.437 1.00 37.28 214 GLY A O 1
#

Radius of gyration: 65.01 Å; chains: 1; bounding box: 155×69×124 Å

pLDDT: mean 76.56, std 17.08, range [29.23, 97.81]

Foldseek 3Di:
DDPDDDDDDDPVPPPPDPPDDDDPDDCPDDDDDDPVCVVVDDPDDDDDDDDPPDDDDDDDDDDDDDDDDDDDDDDCPPDDDPPPADPVDPVSVVVVVVVQVPDPVNVVVCVVVVVVVVVVVCVCVVDPPPDDPPPPDDPPPPPPDPDDDDDPDDDDDPDPDDWDWPDWDADPPPRPDIDTDTHHPCPDPPDPDDDDDDDDDDDDDDDDDDDDDD

InterPro domains:
  IPR050687 Dynein axonemal intermediate chain 1/2/3/4 [PTHR12442] (45-187)

Organism: NCBI:txid1090488